Protein AF-T1CD91-F1 (afdb_monomer)

Radius of gyration: 20.45 Å; Cα contacts (8 Å, |Δi|>4): 329; chains: 1; bounding box: 48×28×68 Å

Solvent-accessible surface area (backbone atoms only — not comparable to full-atom values): 10509 Å² total; per-residue (Å²): 126,54,78,64,56,54,48,37,66,75,58,39,60,86,36,39,42,70,89,53,100,63,65,41,64,49,83,60,96,91,52,68,78,76,64,77,66,56,53,53,55,52,50,50,52,50,50,51,39,57,30,28,34,73,89,48,87,55,66,47,42,57,34,30,43,32,70,67,46,68,30,79,79,45,44,34,42,38,40,34,43,10,79,44,77,40,66,38,38,88,92,50,92,46,62,61,42,81,48,47,41,69,33,94,44,62,30,38,23,38,43,35,35,19,26,87,86,69,48,76,72,43,71,48,79,35,65,44,88,58,9,62,60,53,51,44,61,73,20,62,60,38,79,76,50,81,38,35,29,40,36,45,47,73,55,87,87,34,42,36,36,35,31,42,34,47,74,46,80,58,58,65,82,72,60,72,61,69,80,67,65,70,84,82,130

Mean predicted aligned error: 9.16 Å

Organism: NCBI:txid410659

Nearest PDB structures (foldseek):
  4y7l-assembly1_B  TM=7.956E-01  e=6.426E-10  Escherichia coli 2-156-04_S3_C3
  4y7o-assembly2_B  TM=8.100E-01  e=8.098E-10  Escherichia coli 1-176-05_S3_C1
  6ixh-assembly1_P  TM=7.984E-01  e=8.580E-10  Escherichia coli 55989
  4y7l-assembly1_A  TM=8.123E-01  e=1.529E-09  Escherichia coli 2-156-04_S3_C3
  4y7m-assembly2_D  TM=7.890E-01  e=2.164E-09  Escherichia coli 2-156-04_S3_C3

InterPro domains:
  IPR010623 Type VI secretion system IcmF, C-terminal [PF06744] (66-167)
  IPR053156 Type VI secretion system TssM-like [PTHR36153] (2-183)

Secondary structure (DSSP, 8-state):
--HHHHHIIIIITTTEE-SSSS-EE--STTPPP--HHHHHHHHHHHHHHHHH-SSSSS--EEEEEEEEEEPTT--EEEEEETTEEEEE-TTSS-SEEEEEES-SS-SEEEEEEE-TTS-EEEEEEEESTTHHHHHHHHTTPEESSSSEEEEEEEETTEEEEEEEEESSSS-SSSTTTGGG-----

Foldseek 3Di:
DDPLVVCCVPPVVVQWDPVDPQIDGDDDVPHDDDDPVVSVLNSLVVLVCVAFVVPHDGGKFKKKKADKDWFPFFQWKWKAAQNDIDIDGVVDPGGMDIDMPPDPRAFKIKIWTAGPVRHTLDMDIAGDRCRVLVQLVVQVWDDPDLFWIKGWDQSPNTIMIIIMGGPDSSHCSPVPSVVPNDDDD

Structure (mmCIF, N/CA/C/O backbone):
data_AF-T1CD91-F1
#
_entry.id   AF-T1CD91-F1
#
loop_
_atom_site.group_PDB
_atom_site.id
_atom_site.type_symbol
_atom_site.label_atom_id
_atom_site.label_alt_id
_atom_site.label_comp_id
_atom_site.label_asym_id
_atom_site.label_entity_id
_atom_site.label_seq_id
_atom_site.pdbx_PDB_ins_code
_atom_site.Cartn_x
_atom_site.Cartn_y
_atom_site.Cartn_z
_atom_site.occupancy
_atom_site.B_iso_or_equiv
_atom_site.auth_seq_id
_atom_site.auth_comp_id
_atom_site.auth_asym_id
_atom_site.auth_atom_id
_atom_site.pdbx_PDB_model_num
ATOM 1 N N . GLY A 1 1 ? -17.728 13.128 15.184 1.00 47.94 1 GLY A N 1
ATOM 2 C CA . GLY A 1 1 ? -18.108 12.043 16.110 1.00 47.94 1 GLY A CA 1
ATOM 3 C C . GLY A 1 1 ? -19.237 11.259 15.482 1.00 47.94 1 GLY A C 1
ATOM 4 O O . GLY A 1 1 ? -20.179 11.885 15.021 1.00 47.94 1 GLY A O 1
ATOM 5 N N . GLY A 1 2 ? -19.107 9.936 15.373 1.00 57.59 2 GLY A N 1
ATOM 6 C CA . GLY A 1 2 ? -20.140 9.061 14.800 1.00 57.59 2 GLY A CA 1
ATOM 7 C C . GLY A 1 2 ? -21.049 8.445 15.870 1.00 57.59 2 GLY A C 1
ATOM 8 O O . GLY A 1 2 ? -20.732 8.513 17.056 1.00 57.59 2 GLY A O 1
ATOM 9 N N . ARG A 1 3 ? -22.141 7.786 15.452 1.00 58.78 3 ARG A N 1
ATOM 10 C CA . ARG A 1 3 ? -23.111 7.087 16.333 1.00 58.78 3 ARG A CA 1
ATOM 11 C C . ARG A 1 3 ? -22.450 6.154 17.360 1.00 58.78 3 ARG A C 1
ATOM 13 O O . ARG A 1 3 ? -22.920 6.060 18.488 1.00 58.78 3 ARG A O 1
ATOM 20 N N . PHE A 1 4 ? -21.339 5.518 16.984 1.00 57.69 4 PHE A N 1
ATOM 21 C CA . PHE A 1 4 ? -20.533 4.676 17.870 1.00 57.69 4 PHE A CA 1
ATOM 22 C C . PHE A 1 4 ? -19.851 5.462 19.000 1.00 57.69 4 PHE A C 1
ATOM 24 O O . PHE A 1 4 ? -19.891 5.038 20.148 1.00 57.69 4 PHE A O 1
ATOM 31 N N . ASP A 1 5 ? -19.255 6.620 18.698 1.00 54.78 5 ASP A N 1
ATOM 32 C CA . ASP A 1 5 ? -18.532 7.433 19.687 1.00 54.78 5 ASP A CA 1
ATOM 33 C C . ASP A 1 5 ? -19.493 7.986 20.750 1.00 54.78 5 ASP A C 1
ATOM 35 O O . ASP A 1 5 ? -19.189 7.965 21.942 1.00 54.78 5 ASP A O 1
ATOM 39 N N . SER A 1 6 ? -20.691 8.401 20.326 1.00 61.28 6 SER A N 1
ATOM 40 C CA . SER A 1 6 ? -21.756 8.840 21.230 1.00 61.28 6 SER A CA 1
ATOM 41 C C . SER A 1 6 ? -22.247 7.703 22.128 1.00 61.28 6 SER A C 1
ATOM 43 O O . SER A 1 6 ? -22.297 7.879 23.343 1.00 61.28 6 SER A O 1
ATOM 45 N N . PHE A 1 7 ? -22.539 6.525 21.566 1.00 60.25 7 PHE A N 1
ATOM 46 C CA . PHE A 1 7 ? -22.987 5.363 22.343 1.00 60.25 7 PHE A CA 1
ATOM 47 C C . PHE A 1 7 ? -21.909 4.856 23.313 1.00 60.25 7 PHE A C 1
ATOM 49 O O . PHE A 1 7 ? -22.189 4.578 24.480 1.00 60.25 7 PHE A O 1
ATOM 56 N N . TYR A 1 8 ? -20.649 4.800 22.870 1.00 60.41 8 TYR A N 1
ATOM 57 C CA . TYR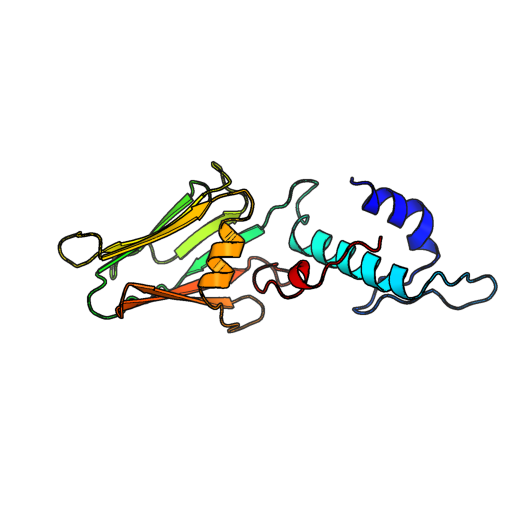 A 1 8 ? -19.542 4.383 23.722 1.00 60.41 8 TYR A CA 1
ATOM 58 C C . TYR A 1 8 ? -19.365 5.328 24.915 1.00 60.41 8 TYR A C 1
ATOM 60 O O . TYR A 1 8 ? -19.317 4.874 26.059 1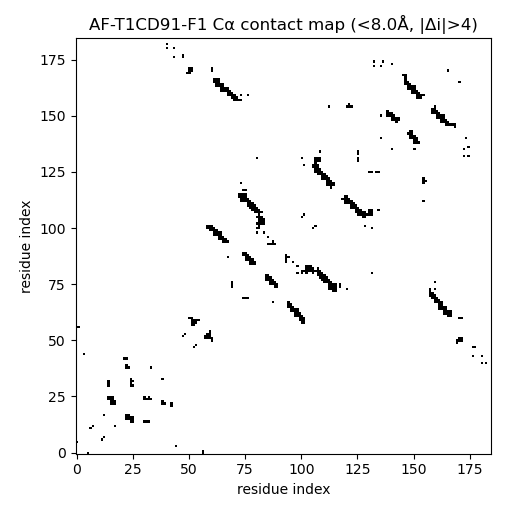.00 60.41 8 TYR A O 1
ATOM 68 N N . LYS A 1 9 ? -19.323 6.645 24.667 1.00 61.56 9 LYS A N 1
ATOM 69 C CA . LYS A 1 9 ? -19.155 7.654 25.724 1.00 61.56 9 LYS A CA 1
ATOM 70 C C . LYS A 1 9 ? -20.333 7.697 26.694 1.00 61.56 9 LYS A C 1
ATOM 72 O O . LYS A 1 9 ? -20.111 7.872 27.886 1.00 61.56 9 LYS A O 1
ATOM 77 N N . GLN A 1 10 ? -21.561 7.550 26.199 1.00 60.34 10 GLN A N 1
ATOM 78 C CA . GLN A 1 10 ? -22.768 7.695 27.018 1.00 60.34 10 GLN A CA 1
ATOM 79 C C . GLN A 1 10 ? -23.129 6.425 27.795 1.00 60.34 10 GLN A C 1
ATOM 81 O O . GLN A 1 10 ? -23.679 6.525 28.888 1.00 60.34 10 GLN A O 1
ATOM 86 N N . THR A 1 11 ? -22.823 5.238 27.264 1.00 60.59 11 THR A N 1
ATOM 87 C CA . THR A 1 11 ? -23.336 3.975 27.819 1.00 60.59 11 THR A CA 1
ATOM 88 C C . THR A 1 11 ? -22.222 3.021 28.238 1.00 60.59 11 THR A C 1
ATOM 90 O O . THR A 1 11 ? -22.262 2.469 29.335 1.00 60.59 11 THR A O 1
ATOM 93 N N . LEU A 1 12 ? -21.196 2.827 27.404 1.00 57.97 12 LEU A N 1
ATOM 94 C CA . LEU A 1 12 ? -20.219 1.751 27.616 1.00 57.97 12 LEU A CA 1
ATOM 95 C C . LEU A 1 12 ? -18.990 2.161 28.433 1.00 57.97 12 LEU A C 1
ATOM 97 O O . LEU A 1 12 ? -18.436 1.314 29.128 1.00 57.97 12 LEU A O 1
ATOM 101 N N . ALA A 1 13 ? -18.582 3.432 28.426 1.00 60.56 13 ALA A N 1
ATOM 102 C CA . ALA A 1 13 ? -17.393 3.903 29.150 1.00 60.56 13 ALA A CA 1
ATOM 103 C C . ALA A 1 13 ? -17.454 3.621 30.670 1.00 60.56 13 ALA A C 1
ATOM 105 O O . ALA A 1 13 ? -16.440 3.343 31.324 1.00 60.56 13 ALA A O 1
ATOM 106 N N . ASN A 1 14 ? -18.663 3.628 31.237 1.00 62.59 14 ASN A N 1
ATOM 107 C CA . ASN A 1 14 ? -18.885 3.329 32.649 1.00 62.59 14 ASN A CA 1
ATOM 108 C C . ASN A 1 14 ? -18.971 1.826 32.939 1.00 62.59 14 ASN A C 1
ATOM 110 O O . ASN A 1 14 ? -18.618 1.425 34.045 1.00 62.59 14 ASN A O 1
ATOM 114 N N . LEU A 1 15 ? -19.336 1.003 31.953 1.00 54.47 15 LEU A N 1
ATOM 115 C CA . LEU A 1 15 ? -19.625 -0.427 32.114 1.00 54.47 15 LEU A CA 1
ATOM 116 C C . LEU A 1 15 ? -18.486 -1.346 31.649 1.00 54.47 15 LEU A C 1
ATOM 118 O O . LEU A 1 15 ? -18.384 -2.484 32.103 1.00 54.47 15 LEU A O 1
ATOM 122 N N . VAL A 1 16 ? -17.607 -0.863 30.770 1.00 62.22 16 VAL A N 1
ATOM 123 C CA . VAL A 1 16 ? -16.561 -1.661 30.119 1.00 62.22 16 VAL A CA 1
ATOM 124 C C . VAL A 1 16 ? -15.179 -1.166 30.527 1.00 62.22 16 VAL A C 1
ATOM 126 O O . VAL A 1 16 ? -14.904 0.032 30.561 1.00 62.22 16 VAL A O 1
ATOM 129 N N . ASN A 1 17 ? -14.282 -2.098 30.835 1.00 63.16 17 ASN A N 1
ATOM 130 C CA . ASN A 1 17 ? -12.856 -1.834 30.881 1.00 63.16 17 ASN A CA 1
ATOM 131 C C . ASN A 1 17 ? -12.264 -2.047 29.479 1.00 63.16 17 ASN A C 1
ATOM 133 O O . ASN A 1 17 ? -12.055 -3.179 29.039 1.00 63.16 17 ASN A O 1
ATOM 137 N N . ALA A 1 18 ? -12.000 -0.934 28.797 1.00 59.81 18 ALA A N 1
ATOM 138 C CA . ALA A 1 18 ? -11.457 -0.879 27.441 1.00 59.81 18 ALA A CA 1
ATOM 139 C C . ALA A 1 18 ? -9.934 -0.635 27.389 1.00 59.81 18 ALA A C 1
ATOM 141 O O . ALA A 1 18 ? -9.390 -0.327 26.329 1.00 59.81 18 ALA A O 1
ATOM 142 N N . SER A 1 19 ? -9.238 -0.731 28.529 1.00 57.91 19 SER A N 1
ATOM 143 C CA . SER A 1 19 ? -7.800 -0.420 28.620 1.00 57.91 19 SER A CA 1
ATOM 144 C C . SER A 1 19 ? -6.886 -1.518 28.052 1.00 57.91 19 SER A C 1
ATOM 146 O O . SER A 1 19 ? -5.729 -1.249 27.743 1.00 57.91 19 SER A O 1
ATOM 148 N N . GLY A 1 20 ? -7.396 -2.745 27.883 1.00 58.50 20 GLY A N 1
ATOM 149 C CA . GLY A 1 20 ? -6.638 -3.905 27.404 1.00 58.50 20 GLY A CA 1
ATOM 150 C C . GLY A 1 20 ? -6.958 -4.338 25.968 1.00 58.50 20 GLY A C 1
ATOM 151 O O . GLY A 1 20 ? -7.922 -3.895 25.348 1.00 58.50 20 GLY A O 1
ATOM 152 N N . ARG A 1 21 ? -6.163 -5.289 25.454 1.00 55.31 21 ARG A N 1
ATOM 153 C CA . ARG A 1 21 ? -6.341 -5.931 24.132 1.00 55.31 21 ARG A CA 1
ATOM 154 C C . ARG A 1 21 ? -7.605 -6.798 24.030 1.00 55.31 21 ARG A C 1
ATOM 156 O O . ARG A 1 21 ? -8.003 -7.160 22.930 1.00 55.31 21 ARG A O 1
ATOM 163 N N . THR A 1 22 ? -8.227 -7.132 25.157 1.00 63.28 22 THR A N 1
ATOM 164 C CA . THR A 1 22 ? -9.571 -7.716 25.234 1.00 63.28 22 THR A CA 1
ATOM 165 C C . THR A 1 22 ? -10.408 -6.844 26.152 1.00 63.28 22 THR A C 1
ATOM 167 O O . THR A 1 22 ? -9.997 -6.558 27.279 1.00 63.28 22 THR A O 1
ATOM 170 N N . TRP A 1 23 ? -11.550 -6.379 25.655 1.00 71.44 23 TRP A N 1
ATOM 171 C CA . TRP A 1 23 ? -12.475 -5.602 26.466 1.00 71.44 23 TRP A CA 1
ATOM 172 C C . TRP A 1 23 ? -13.240 -6.538 27.390 1.00 71.44 23 TRP A C 1
ATOM 174 O O . TRP A 1 23 ? -13.642 -7.634 26.999 1.00 71.44 23 TRP A O 1
ATOM 184 N N . ARG A 1 24 ? -13.416 -6.118 28.640 1.00 72.44 24 ARG A N 1
ATOM 185 C CA . ARG A 1 24 ? -14.158 -6.883 29.645 1.00 72.44 24 ARG A CA 1
ATOM 186 C C . ARG A 1 24 ? -15.171 -5.980 30.316 1.00 72.44 24 ARG A C 1
ATOM 188 O O . ARG A 1 24 ? -14.890 -4.804 30.544 1.00 72.44 24 ARG A O 1
ATOM 195 N N . TRP A 1 25 ? -16.324 -6.532 30.670 1.00 73.88 25 TRP A N 1
ATOM 196 C CA . TRP A 1 25 ? -17.237 -5.855 31.583 1.00 73.88 25 TRP A CA 1
ATOM 197 C C . TRP A 1 25 ? -16.505 -5.561 32.893 1.00 73.88 25 TRP A C 1
ATOM 199 O O . TRP A 1 25 ? -15.708 -6.377 33.367 1.00 73.88 25 TRP A O 1
ATOM 209 N N . LYS A 1 26 ? -16.736 -4.380 33.465 1.00 71.75 26 LYS A N 1
ATOM 210 C CA . LYS A 1 26 ? -16.262 -4.093 34.818 1.00 71.75 26 LYS A CA 1
ATOM 211 C C . LYS A 1 26 ? -16.976 -5.038 35.783 1.00 71.75 26 LYS A C 1
ATOM 213 O O . LYS A 1 26 ? -18.158 -5.318 35.624 1.00 71.75 26 LYS A O 1
ATOM 218 N N . SER A 1 27 ? -16.251 -5.523 36.779 1.00 64.50 27 SER A N 1
ATOM 219 C CA . SER A 1 27 ? -16.768 -6.401 37.828 1.00 64.50 27 SER A CA 1
ATOM 220 C C . SER A 1 27 ? -16.791 -5.652 39.160 1.00 64.50 27 SER A C 1
ATOM 222 O O . SER A 1 27 ? -15.809 -4.996 39.503 1.00 64.50 27 SER A O 1
ATOM 224 N N . GLY A 1 28 ? -17.894 -5.745 39.905 1.00 65.31 28 GLY A N 1
ATOM 225 C CA . GLY A 1 28 ? -18.072 -5.093 41.207 1.00 65.31 28 GLY A CA 1
ATOM 226 C C . GLY A 1 28 ? -19.550 -4.986 41.613 1.00 65.31 28 GLY A C 1
ATOM 227 O O . GLY A 1 28 ? -20.424 -5.326 40.812 1.00 65.31 28 GLY A O 1
ATOM 228 N N . PRO A 1 29 ? -19.856 -4.525 42.839 1.00 48.88 29 PRO A N 1
ATOM 229 C CA . PRO A 1 29 ? -21.235 -4.330 43.290 1.00 48.88 29 PRO A CA 1
ATOM 230 C C . PRO A 1 29 ? -21.971 -3.336 42.377 1.00 48.88 29 PRO A C 1
ATOM 232 O O . PRO A 1 29 ? -21.496 -2.223 42.170 1.00 48.88 29 PRO A O 1
ATOM 235 N N . GLY A 1 30 ? -23.113 -3.744 41.811 1.00 58.72 30 GLY A N 1
ATOM 236 C CA . GLY A 1 30 ? -23.895 -2.923 40.873 1.00 58.72 30 GLY A CA 1
ATOM 237 C C . GLY A 1 30 ? -23.423 -2.961 39.412 1.00 58.72 30 GLY A C 1
ATOM 238 O O . GLY A 1 30 ? -23.953 -2.223 38.584 1.00 58.72 30 GLY A O 1
ATOM 239 N N . ALA A 1 31 ? -22.449 -3.811 39.069 1.00 60.47 31 ALA A N 1
ATOM 240 C CA . ALA A 1 31 ? -22.011 -3.976 37.688 1.00 60.47 31 ALA A CA 1
ATOM 241 C C . ALA A 1 31 ? -23.041 -4.756 36.853 1.00 60.47 31 ALA A C 1
ATOM 243 O O . ALA A 1 31 ? -23.405 -5.884 37.184 1.00 60.47 31 ALA A O 1
ATOM 244 N N . VAL A 1 32 ? -23.468 -4.169 35.735 1.00 61.34 32 VAL A N 1
ATOM 245 C CA . VAL A 1 32 ? -24.345 -4.815 34.752 1.00 61.34 32 VAL A CA 1
ATOM 246 C C . VAL A 1 32 ? -23.491 -5.321 33.593 1.00 61.34 32 VAL A C 1
ATOM 248 O O . VAL A 1 32 ? -22.784 -4.544 32.952 1.00 61.34 32 VAL A O 1
ATOM 251 N N . SER A 1 33 ? -23.554 -6.626 33.325 1.00 64.50 33 SER A N 1
ATOM 252 C CA . SER A 1 33 ? -22.931 -7.227 32.141 1.00 64.50 33 SER A CA 1
ATOM 253 C C . SER A 1 33 ? -23.936 -7.251 30.992 1.00 64.50 33 SER A C 1
ATOM 255 O O . SER A 1 33 ? -25.062 -7.709 31.166 1.00 64.50 33 SER A O 1
ATOM 257 N N . GLY A 1 34 ? -23.540 -6.755 29.821 1.00 64.69 34 GLY A N 1
ATOM 258 C CA . GLY A 1 34 ? -24.321 -6.885 28.590 1.00 64.69 34 GLY A CA 1
ATOM 259 C C . GLY A 1 34 ? -24.076 -8.216 27.860 1.00 64.69 34 GLY A C 1
ATOM 260 O O . GLY A 1 34 ? -23.264 -9.034 28.305 1.00 64.69 34 GLY A O 1
ATOM 261 N N . PRO A 1 35 ? -24.744 -8.434 26.712 1.00 68.12 35 PRO A N 1
ATOM 262 C CA . PRO A 1 35 ? -24.598 -9.649 25.913 1.00 68.12 35 PRO A CA 1
ATOM 263 C C . PRO A 1 35 ? -23.131 -9.908 25.516 1.00 68.12 35 PRO A C 1
ATOM 265 O O . PRO A 1 35 ? -22.427 -8.955 25.169 1.00 68.12 35 PRO A O 1
ATOM 268 N N . PRO A 1 36 ? -22.660 -11.171 25.488 1.00 62.41 36 PRO A N 1
ATOM 269 C CA . PRO A 1 36 ? -21.270 -11.497 25.145 1.00 62.41 36 PRO A CA 1
ATOM 270 C C . PRO A 1 36 ? -20.832 -10.981 23.764 1.00 62.41 36 PRO A C 1
ATOM 272 O O . PRO A 1 36 ? -19.696 -10.538 23.607 1.00 62.41 36 PRO A O 1
ATOM 275 N N . GLY A 1 37 ? -21.738 -10.990 22.777 1.00 65.31 37 GLY A N 1
ATOM 276 C CA . GLY A 1 37 ? -21.463 -10.522 21.411 1.00 65.31 37 GLY A CA 1
ATOM 277 C C . GLY A 1 37 ? -21.245 -9.010 21.299 1.00 65.31 37 GLY A C 1
ATOM 278 O O . GLY A 1 37 ? -20.436 -8.567 20.487 1.00 65.31 37 GLY A O 1
ATOM 279 N N . LEU A 1 38 ? -21.873 -8.220 22.179 1.00 71.44 38 LEU A N 1
ATOM 280 C CA . LEU A 1 38 ? -21.791 -6.758 22.144 1.00 71.44 38 LEU A CA 1
ATOM 281 C C . LEU A 1 38 ? -20.363 -6.266 22.413 1.00 71.44 38 LEU A C 1
ATOM 283 O O . LEU A 1 38 ? -19.886 -5.365 21.732 1.00 71.44 38 LEU A O 1
ATOM 287 N N . LEU A 1 39 ? -19.646 -6.865 23.372 1.00 71.38 39 LEU A N 1
ATOM 288 C CA . LEU A 1 39 ? -18.252 -6.483 23.636 1.00 71.38 39 LEU A CA 1
ATOM 289 C C . LEU A 1 39 ? -17.344 -6.759 22.440 1.00 71.38 39 LEU A C 1
ATOM 291 O O . LEU A 1 39 ? -16.471 -5.947 22.146 1.00 71.38 39 LEU A O 1
ATOM 295 N N . HIS A 1 40 ? -17.554 -7.885 21.759 1.00 70.94 40 HIS A N 1
ATOM 296 C CA . HIS A 1 40 ? -16.760 -8.264 20.599 1.00 70.94 40 HIS A CA 1
ATOM 297 C C . HIS A 1 40 ? -16.973 -7.283 19.436 1.00 70.94 40 HIS A C 1
ATOM 299 O O . HIS A 1 40 ? -16.006 -6.765 18.881 1.00 70.94 40 HIS A O 1
ATOM 305 N N . GLU A 1 41 ? -18.226 -6.966 19.102 1.00 69.81 41 GLU A N 1
ATOM 306 C CA . GLU A 1 41 ? -18.559 -5.986 18.059 1.00 69.81 41 GLU A CA 1
ATOM 307 C C . GLU A 1 41 ? -18.024 -4.586 18.385 1.00 69.81 41 GLU A C 1
ATOM 309 O O . GLU A 1 41 ? -17.439 -3.925 17.525 1.00 69.81 41 GLU A O 1
ATOM 314 N N . MET A 1 42 ? -18.155 -4.149 19.641 1.00 71.38 42 MET A N 1
ATOM 315 C CA . MET A 1 42 ? -17.659 -2.842 20.083 1.00 71.38 42 MET A CA 1
ATOM 316 C C . MET A 1 42 ? -16.131 -2.774 20.052 1.00 71.38 42 MET A C 1
ATOM 318 O O . MET A 1 42 ? -15.561 -1.763 19.637 1.00 71.38 42 MET A O 1
ATOM 322 N N . GLN A 1 43 ? -15.461 -3.862 20.434 1.00 74.12 43 GLN A N 1
ATOM 323 C CA . GLN A 1 43 ? -14.014 -3.972 20.333 1.00 74.12 43 GLN A CA 1
ATOM 324 C C . GLN A 1 43 ? -13.552 -3.922 18.868 1.00 74.12 43 GLN A C 1
ATOM 326 O O . GLN A 1 43 ? -12.581 -3.225 18.568 1.00 74.12 43 GLN A O 1
ATOM 331 N N . MET A 1 44 ? -14.241 -4.606 17.948 1.00 71.50 44 MET A N 1
ATOM 332 C CA . MET A 1 44 ? -13.932 -4.521 16.515 1.00 71.50 44 MET A CA 1
ATOM 333 C C . MET A 1 44 ? -14.126 -3.101 15.974 1.00 71.50 44 MET A C 1
ATOM 335 O O . MET A 1 44 ? -13.266 -2.592 15.258 1.00 71.50 44 MET A O 1
ATOM 339 N N . ALA A 1 45 ? -15.212 -2.426 16.352 1.00 72.88 45 ALA A N 1
ATOM 340 C CA . ALA A 1 45 ? -15.468 -1.051 15.936 1.00 72.88 45 ALA A CA 1
ATOM 341 C C . ALA A 1 45 ? -14.404 -0.067 16.463 1.00 72.88 45 ALA A C 1
ATOM 343 O O . ALA A 1 45 ? -13.961 0.804 15.713 1.00 72.88 45 ALA A O 1
ATOM 344 N N . ASP A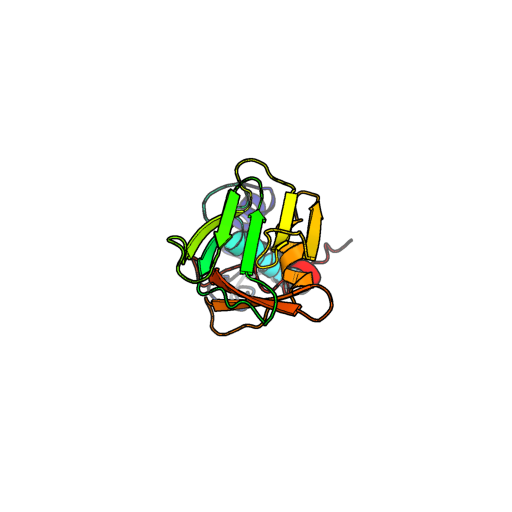 1 46 ? -13.923 -0.220 17.704 1.00 75.50 46 ASP A N 1
ATOM 345 C CA . ASP A 1 46 ? -12.801 0.589 18.207 1.00 75.50 46 ASP A CA 1
ATOM 346 C C . ASP A 1 46 ? -11.478 0.262 17.497 1.00 75.50 46 ASP A C 1
ATOM 348 O O . ASP A 1 46 ? -10.697 1.175 17.227 1.00 75.50 46 ASP A O 1
ATOM 352 N N . GLN A 1 47 ? -11.230 -1.000 17.130 1.00 76.69 47 GLN A N 1
ATOM 353 C CA . GLN A 1 47 ? -10.062 -1.370 16.321 1.00 76.69 47 GLN A CA 1
ATOM 354 C C . GLN A 1 47 ? -10.098 -0.708 14.939 1.00 76.69 47 GLN A C 1
ATOM 356 O O . GLN A 1 47 ? -9.120 -0.069 14.555 1.00 76.69 47 GLN A O 1
ATOM 361 N N . ILE A 1 48 ? -11.232 -0.775 14.233 1.00 76.12 48 ILE A N 1
ATOM 362 C CA . ILE A 1 48 ? -11.433 -0.084 12.949 1.00 76.12 48 ILE A CA 1
ATOM 363 C C . ILE A 1 48 ? -11.237 1.425 13.136 1.00 76.12 48 ILE A C 1
ATOM 365 O O . ILE A 1 48 ? -10.482 2.055 12.396 1.00 76.12 48 ILE A O 1
ATOM 369 N N . ARG A 1 49 ? -11.839 2.015 14.175 1.00 80.88 49 ARG A N 1
ATOM 370 C CA . ARG A 1 49 ? -11.672 3.439 14.487 1.00 80.88 49 ARG A CA 1
ATOM 371 C C . ARG A 1 49 ? -10.199 3.811 14.670 1.00 80.88 49 ARG A C 1
ATOM 373 O O . ARG A 1 49 ? -9.753 4.808 14.117 1.00 80.88 49 ARG A O 1
ATOM 380 N N . LYS A 1 50 ? -9.436 3.016 15.420 1.00 80.50 50 LYS A N 1
ATOM 381 C CA . LYS A 1 50 ? -8.005 3.258 15.656 1.00 80.50 50 LYS A CA 1
ATOM 382 C C . LYS A 1 50 ? -7.147 3.071 14.406 1.00 80.50 50 LYS A C 1
ATOM 384 O O . LYS A 1 50 ? -6.118 3.725 14.307 1.00 80.50 50 LYS A O 1
ATOM 389 N N . MET A 1 51 ? -7.539 2.204 13.474 1.00 83.50 51 MET A N 1
ATOM 390 C CA . MET A 1 51 ? -6.790 1.982 12.232 1.00 83.50 51 MET A CA 1
ATOM 391 C C . MET A 1 51 ? -7.032 3.077 11.193 1.00 83.50 51 MET A C 1
ATOM 393 O O . MET A 1 51 ? -6.086 3.506 10.543 1.00 83.50 51 MET A O 1
ATOM 397 N N . TYR A 1 52 ? -8.278 3.531 11.050 1.00 82.12 52 TYR A N 1
ATOM 398 C CA . TYR A 1 52 ? -8.676 4.420 9.957 1.00 82.12 52 TYR A CA 1
ATOM 399 C C . TYR A 1 52 ? -8.930 5.864 10.398 1.00 82.12 52 TYR A C 1
ATOM 401 O O . TYR A 1 52 ? -8.724 6.780 9.623 1.00 82.12 52 TYR A O 1
ATOM 409 N N . PHE A 1 53 ? -9.367 6.117 11.630 1.00 82.56 53 PHE A N 1
ATOM 410 C CA . PHE A 1 53 ? -9.870 7.432 12.056 1.00 82.56 53 PHE A CA 1
ATOM 411 C C . PHE A 1 53 ? -8.933 8.100 13.069 1.00 82.56 53 PHE A C 1
ATOM 413 O O . PHE A 1 53 ? -9.367 8.631 14.094 1.00 82.56 53 PHE A O 1
ATOM 420 N N . GLN A 1 54 ? -7.623 8.052 12.809 1.00 74.88 54 GLN A N 1
ATOM 421 C CA . GLN A 1 54 ? -6.614 8.601 13.724 1.00 74.88 54 GLN A CA 1
ATOM 422 C C . GLN A 1 54 ? -6.586 10.133 13.734 1.00 74.88 54 GLN A C 1
ATOM 424 O O . GLN A 1 54 ? -6.315 10.728 14.775 1.00 74.88 54 GLN A O 1
ATOM 429 N N . ARG A 1 55 ? -6.881 10.774 12.595 1.00 76.38 55 ARG A N 1
ATOM 430 C CA . ARG A 1 55 ? -6.780 12.234 12.421 1.00 76.38 55 ARG A CA 1
ATOM 431 C C . ARG A 1 55 ? -8.114 12.977 12.404 1.00 76.38 55 ARG A C 1
ATOM 433 O O . ARG A 1 55 ? -8.130 14.198 12.289 1.00 76.38 55 ARG A O 1
ATOM 440 N N . GLY A 1 56 ? -9.237 12.277 12.548 1.00 77.06 56 GLY A N 1
ATOM 441 C CA . GLY A 1 56 ? -10.542 12.926 12.570 1.00 77.06 56 GLY A CA 1
ATOM 442 C C . GLY A 1 56 ? -11.698 11.992 12.250 1.00 77.06 56 GLY A C 1
ATOM 443 O O . GLY A 1 56 ? -11.668 10.800 12.534 1.00 77.06 56 GLY A O 1
ATOM 444 N N . SER A 1 57 ? -12.759 12.568 11.687 1.00 76.19 57 SER A N 1
ATOM 445 C CA . SER A 1 57 ? -13.978 11.848 11.311 1.00 76.19 57 SER A CA 1
ATOM 446 C C . SER A 1 57 ? -13.930 11.207 9.928 1.00 76.19 57 SER A C 1
ATOM 448 O O . SER A 1 57 ? -14.840 10.450 9.607 1.00 76.19 57 SER A O 1
ATOM 450 N N . MET A 1 58 ? -12.920 11.520 9.118 1.00 78.38 58 MET A N 1
ATOM 451 C CA . MET A 1 58 ? -12.686 10.885 7.822 1.00 78.38 58 MET A CA 1
ATOM 452 C C . MET A 1 58 ? -11.622 9.796 7.975 1.00 78.38 58 MET A C 1
ATOM 454 O O . MET A 1 58 ? -10.692 9.986 8.766 1.00 78.38 58 MET A O 1
ATOM 458 N N . PRO A 1 59 ? -11.763 8.660 7.270 1.00 84.44 59 PRO A N 1
ATOM 459 C CA . PRO A 1 59 ? -10.729 7.643 7.264 1.00 84.44 59 PRO A CA 1
ATOM 460 C C . PRO A 1 59 ? -9.476 8.198 6.574 1.00 84.44 59 PRO A C 1
ATOM 462 O O . PRO A 1 59 ? -9.584 8.793 5.509 1.00 84.44 59 PRO A O 1
ATOM 465 N N . GLU A 1 60 ? -8.308 8.017 7.180 1.00 88.19 60 GLU A N 1
ATOM 466 C CA . GLU A 1 60 ? -7.010 8.403 6.632 1.00 88.19 60 GLU A CA 1
ATOM 467 C C . GLU A 1 60 ? -5.937 7.406 7.086 1.00 88.19 60 GLU A C 1
ATOM 469 O O . GLU A 1 60 ? -5.864 7.024 8.258 1.00 88.19 60 GLU A O 1
ATOM 474 N N . VAL A 1 61 ? -5.097 6.988 6.143 1.00 91.00 61 VAL A N 1
ATOM 475 C CA . VAL A 1 61 ? -4.007 6.036 6.339 1.00 91.00 61 VAL A CA 1
ATOM 476 C C . VAL A 1 61 ? -2.778 6.543 5.596 1.00 91.00 61 VAL A C 1
ATOM 478 O O . VAL A 1 61 ? -2.752 6.553 4.368 1.00 91.00 61 VAL A O 1
ATOM 481 N N . ASP A 1 62 ? -1.744 6.928 6.340 1.00 93.94 62 ASP A N 1
ATOM 482 C CA . ASP A 1 62 ? -0.448 7.312 5.779 1.00 93.94 62 ASP A CA 1
ATOM 483 C C . ASP A 1 62 ? 0.479 6.094 5.645 1.00 93.94 62 ASP A C 1
ATOM 485 O O . ASP A 1 62 ? 0.555 5.244 6.544 1.00 93.94 62 ASP A O 1
ATOM 489 N N . PHE A 1 63 ? 1.240 6.044 4.555 1.00 95.88 63 PHE A N 1
ATOM 490 C CA . PHE A 1 63 ? 2.257 5.021 4.321 1.00 95.88 63 PHE A CA 1
ATOM 491 C C . PHE A 1 63 ? 3.344 5.514 3.368 1.00 95.88 63 PHE A C 1
ATOM 493 O O . PHE A 1 63 ? 3.174 6.498 2.654 1.00 95.88 63 PHE A O 1
ATOM 500 N N . THR A 1 64 ? 4.456 4.793 3.318 1.00 97.75 64 THR A N 1
ATOM 501 C CA . THR A 1 64 ? 5.554 5.073 2.391 1.00 97.75 64 THR A CA 1
ATOM 502 C C . THR A 1 64 ? 5.875 3.820 1.595 1.00 97.75 64 THR A C 1
ATOM 504 O O . THR A 1 64 ? 6.074 2.750 2.166 1.00 97.75 64 THR A O 1
ATOM 507 N N . LEU A 1 65 ? 5.947 3.944 0.274 1.00 97.38 65 LEU A N 1
ATOM 508 C CA . LEU A 1 65 ? 6.507 2.906 -0.586 1.00 97.38 65 LEU A CA 1
ATOM 509 C C . LEU A 1 65 ? 8.027 3.048 -0.589 1.00 97.38 65 LEU A C 1
ATOM 511 O O . LEU A 1 65 ? 8.529 4.146 -0.808 1.00 97.38 65 LEU A O 1
ATOM 515 N N . ILE A 1 66 ? 8.755 1.965 -0.328 1.00 96.94 66 ILE A N 1
ATOM 516 C CA . ILE A 1 66 ? 10.219 1.955 -0.242 1.00 96.94 66 ILE A CA 1
ATOM 517 C C . ILE A 1 66 ? 10.799 0.695 -0.884 1.00 96.94 66 ILE A C 1
ATOM 519 O O . ILE A 1 66 ? 10.116 -0.323 -1.028 1.00 96.94 66 ILE A O 1
ATOM 523 N N . ASN A 1 67 ? 12.090 0.757 -1.211 1.00 94.50 67 ASN A N 1
ATOM 524 C CA . ASN A 1 67 ? 12.909 -0.371 -1.669 1.00 94.50 67 ASN A CA 1
ATOM 525 C C . ASN A 1 67 ? 12.221 -1.268 -2.719 1.00 94.50 67 ASN A C 1
ATOM 527 O O . ASN A 1 67 ? 12.122 -2.484 -2.518 1.00 94.50 67 ASN A O 1
ATOM 531 N N . PRO A 1 68 ? 11.705 -0.700 -3.820 1.00 95.94 68 PRO A N 1
ATOM 532 C CA . PRO A 1 68 ? 11.230 -1.509 -4.929 1.00 95.94 68 PRO A CA 1
ATOM 533 C C . PRO A 1 68 ? 12.379 -2.334 -5.527 1.00 95.94 68 PRO A C 1
ATOM 535 O O . PRO A 1 68 ? 13.504 -1.864 -5.681 1.00 95.94 68 PRO A O 1
ATOM 538 N N . VAL A 1 69 ? 12.079 -3.585 -5.860 1.00 95.69 69 VAL A N 1
ATOM 539 C CA . VAL A 1 69 ? 12.983 -4.533 -6.512 1.00 95.69 69 VAL A CA 1
ATOM 540 C C . VAL A 1 69 ? 12.275 -5.048 -7.754 1.00 95.69 69 VAL A C 1
ATOM 542 O O . VAL A 1 69 ? 11.178 -5.605 -7.668 1.00 95.69 69 VAL A O 1
ATOM 545 N N . LEU A 1 70 ? 12.898 -4.843 -8.910 1.00 97.00 70 LEU A N 1
ATOM 546 C CA . LEU A 1 70 ? 12.355 -5.232 -10.206 1.00 97.00 70 LEU A CA 1
ATOM 547 C C . LEU A 1 70 ? 13.004 -6.535 -10.656 1.00 97.00 70 LEU A C 1
ATOM 549 O O . LEU A 1 70 ? 14.228 -6.665 -10.661 1.00 97.00 70 LEU A O 1
ATOM 553 N N . GLY A 1 71 ? 12.177 -7.511 -11.012 1.00 96.25 71 GLY A N 1
ATOM 554 C CA . GLY A 1 71 ? 12.640 -8.754 -11.603 1.00 96.25 71 GLY A CA 1
ATOM 555 C C . GLY A 1 71 ? 13.130 -8.563 -13.042 1.00 96.25 71 GLY A C 1
ATOM 556 O O . GLY A 1 71 ? 12.908 -7.515 -13.656 1.00 96.25 71 GLY A O 1
ATOM 557 N N . PRO A 1 72 ? 13.775 -9.594 -13.613 1.00 95.44 72 PRO A N 1
ATOM 558 C CA . PRO A 1 72 ? 14.284 -9.549 -14.977 1.00 95.44 72 PRO A CA 1
ATOM 559 C C . PRO A 1 72 ? 13.213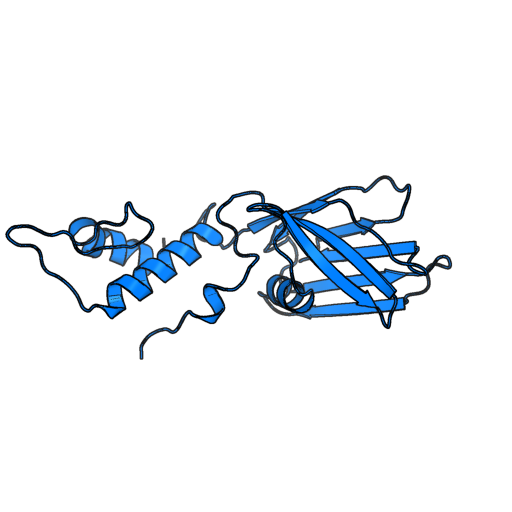 -9.126 -15.990 1.00 95.44 72 PRO A C 1
ATOM 561 O O . PRO A 1 72 ? 12.083 -9.617 -15.974 1.00 95.44 72 PRO A O 1
ATOM 564 N N . GLY A 1 73 ? 13.584 -8.218 -16.893 1.00 94.81 73 GLY A N 1
ATOM 565 C CA . GLY A 1 73 ? 12.698 -7.715 -17.942 1.00 94.81 73 GLY A CA 1
ATOM 566 C C . GLY A 1 73 ? 11.741 -6.601 -17.510 1.00 94.81 73 GLY A C 1
ATOM 567 O O . GLY A 1 73 ? 10.957 -6.165 -18.348 1.00 94.81 73 GLY A O 1
ATOM 568 N N . ILE A 1 74 ? 11.790 -6.135 -16.258 1.00 97.81 74 ILE A N 1
ATOM 569 C CA . ILE A 1 74 ? 11.112 -4.910 -15.814 1.00 97.81 74 ILE A CA 1
ATOM 570 C C . ILE A 1 74 ? 12.177 -3.829 -15.607 1.00 97.81 74 ILE A C 1
ATOM 572 O O . ILE A 1 74 ? 13.100 -4.010 -14.817 1.00 97.81 74 ILE A O 1
ATOM 576 N N . SER A 1 75 ? 12.054 -2.709 -16.314 1.00 97.06 75 SER A N 1
ATOM 577 C CA . SER A 1 75 ? 12.937 -1.542 -16.167 1.00 97.06 75 SER A CA 1
ATOM 578 C C . SER A 1 75 ? 12.322 -0.465 -15.276 1.00 97.06 75 SER A C 1
ATOM 580 O O . SER A 1 75 ? 13.045 0.326 -14.677 1.00 97.06 75 SER A O 1
ATOM 582 N N . LYS A 1 76 ? 10.988 -0.438 -15.199 1.00 97.25 76 LYS A N 1
ATOM 583 C CA . LYS A 1 76 ? 10.235 0.643 -14.580 1.00 97.25 76 LYS A CA 1
ATOM 584 C C . LYS A 1 76 ? 8.935 0.134 -13.972 1.00 97.25 76 LYS A C 1
ATOM 586 O O . LYS A 1 76 ? 8.223 -0.658 -14.593 1.00 97.25 76 LYS A O 1
ATOM 591 N N . LEU A 1 77 ? 8.620 0.608 -12.772 1.00 97.75 77 LEU A N 1
ATOM 592 C CA . LEU A 1 77 ? 7.389 0.319 -12.041 1.00 97.75 77 LEU A CA 1
ATOM 593 C C . LEU A 1 77 ? 6.697 1.632 -11.685 1.00 97.75 77 LEU A C 1
ATOM 595 O O . LEU A 1 77 ? 7.280 2.490 -11.030 1.00 97.75 77 LEU A O 1
ATOM 599 N N . VAL A 1 78 ? 5.437 1.763 -12.083 1.00 97.75 78 VAL A N 1
ATOM 600 C CA . VAL A 1 78 ? 4.605 2.929 -11.795 1.00 97.75 78 VAL A CA 1
ATOM 601 C C . VAL A 1 78 ? 3.437 2.493 -10.924 1.00 97.75 78 VAL A C 1
ATOM 603 O O . VAL A 1 78 ? 2.616 1.682 -11.345 1.00 97.75 78 VAL A O 1
ATOM 606 N N . ILE A 1 79 ? 3.361 3.046 -9.717 1.00 97.88 79 ILE A N 1
ATOM 607 C CA . ILE A 1 79 ? 2.257 2.847 -8.777 1.00 97.88 79 ILE A CA 1
ATOM 608 C C . ILE A 1 79 ? 1.518 4.172 -8.639 1.00 97.88 79 ILE A C 1
ATOM 610 O O . ILE A 1 79 ? 2.100 5.173 -8.235 1.00 97.88 79 ILE A O 1
ATOM 614 N N . GLU A 1 80 ? 0.236 4.178 -8.962 1.00 98.06 80 GLU A N 1
ATOM 615 C CA . GLU A 1 80 ? -0.655 5.313 -8.772 1.00 98.06 80 GLU A CA 1
ATOM 616 C C . GLU A 1 80 ? -1.747 4.926 -7.778 1.00 98.06 80 GLU A C 1
ATOM 618 O O . GLU A 1 80 ? -2.414 3.909 -7.961 1.00 98.06 80 GLU A O 1
ATOM 623 N N . ILE A 1 81 ? -1.906 5.707 -6.714 1.00 97.75 81 ILE A N 1
ATOM 624 C CA . ILE A 1 81 ? -2.911 5.486 -5.673 1.00 97.75 81 ILE A CA 1
ATOM 625 C C . ILE A 1 81 ? -3.645 6.797 -5.448 1.00 97.75 81 ILE A C 1
ATOM 627 O O . ILE A 1 81 ? -3.038 7.780 -5.028 1.00 97.75 81 ILE A O 1
ATOM 631 N N . ASP A 1 82 ? -4.939 6.815 -5.749 1.00 96.19 82 ASP A N 1
ATOM 632 C CA . ASP A 1 82 ? -5.830 7.955 -5.556 1.00 96.19 82 ASP A CA 1
ATOM 633 C C . ASP A 1 82 ? -5.267 9.288 -6.103 1.00 96.19 82 ASP A C 1
ATOM 635 O O . ASP A 1 82 ? -5.303 10.333 -5.446 1.00 96.19 82 ASP A O 1
ATOM 639 N N . GLY A 1 83 ? -4.671 9.248 -7.299 1.00 95.81 83 GLY A N 1
ATOM 640 C CA . GLY A 1 83 ? -4.036 10.401 -7.954 1.00 95.81 83 GLY A CA 1
ATOM 641 C C . GLY A 1 83 ? -2.607 10.720 -7.492 1.00 95.81 83 GLY A C 1
ATOM 642 O O . GLY A 1 83 ? -2.012 11.688 -7.965 1.00 95.81 83 GLY A O 1
ATOM 643 N N . GLN A 1 84 ? -2.023 9.929 -6.587 1.00 97.69 84 GLN A N 1
ATOM 644 C CA . GLN A 1 84 ? -0.623 10.041 -6.166 1.00 97.69 84 GLN A CA 1
ATOM 645 C C . GLN A 1 84 ? 0.237 9.032 -6.921 1.00 97.69 84 GLN A C 1
ATOM 647 O O . GLN A 1 84 ? 0.010 7.831 -6.816 1.00 97.69 84 GLN A O 1
ATOM 652 N N . LYS A 1 85 ? 1.252 9.505 -7.648 1.00 96.25 85 LYS A N 1
ATOM 653 C CA . LYS A 1 85 ? 2.110 8.662 -8.488 1.00 96.25 85 LYS A CA 1
ATOM 654 C C . LYS A 1 85 ? 3.489 8.451 -7.860 1.00 96.25 85 LYS A C 1
ATOM 656 O O . LYS A 1 85 ? 4.172 9.411 -7.517 1.00 96.25 85 LYS A O 1
ATOM 661 N N . PHE A 1 86 ? 3.914 7.195 -7.779 1.00 97.31 86 PHE A N 1
ATOM 662 C CA . PHE A 1 86 ? 5.277 6.764 -7.490 1.00 97.31 86 PHE A CA 1
ATOM 663 C C . PHE A 1 86 ? 5.839 6.051 -8.709 1.00 97.31 86 PHE A C 1
ATOM 665 O O . PHE A 1 86 ? 5.323 5.024 -9.146 1.00 97.31 86 PHE A O 1
ATOM 672 N N . ASP A 1 87 ? 6.878 6.649 -9.271 1.00 96.19 87 ASP A N 1
ATOM 673 C CA . ASP A 1 87 ? 7.555 6.174 -10.463 1.00 96.19 87 ASP A CA 1
ATOM 674 C C . ASP A 1 87 ? 8.959 5.710 -10.068 1.00 96.19 87 ASP A C 1
ATOM 676 O O . ASP A 1 87 ? 9.742 6.507 -9.551 1.00 96.19 87 ASP A O 1
ATOM 680 N N . TYR A 1 88 ? 9.246 4.422 -10.248 1.00 97.62 88 TYR A N 1
ATOM 681 C CA . TYR A 1 88 ? 10.522 3.818 -9.896 1.00 97.62 88 TYR A CA 1
ATOM 682 C C . TYR A 1 88 ? 11.223 3.218 -11.109 1.00 97.62 88 TYR A C 1
ATOM 684 O O . TYR A 1 88 ? 10.666 2.375 -11.813 1.00 97.62 88 TYR A O 1
ATOM 692 N N . GLU A 1 89 ? 12.499 3.558 -11.246 1.00 95.88 89 GLU A N 1
ATOM 693 C CA . GLU A 1 89 ? 13.453 2.936 -12.157 1.00 95.88 89 GLU A CA 1
ATOM 694 C C . GLU A 1 89 ? 14.804 2.749 -11.432 1.00 95.88 89 GLU A C 1
ATOM 696 O O . GLU A 1 89 ? 15.194 3.605 -10.626 1.00 95.88 89 GLU A O 1
ATOM 701 N N . PRO A 1 90 ? 15.538 1.643 -11.657 1.00 93.25 90 PRO A N 1
ATOM 702 C CA . PRO A 1 90 ? 16.835 1.422 -11.027 1.00 93.25 90 PRO A CA 1
ATOM 703 C C . PRO A 1 90 ? 17.834 2.533 -11.375 1.00 93.25 90 PRO A C 1
ATOM 705 O O . PRO A 1 90 ? 18.058 2.833 -12.543 1.00 93.25 90 PRO A O 1
ATOM 708 N N . GLY A 1 91 ? 18.454 3.134 -10.356 1.00 89.00 91 GLY A N 1
ATOM 709 C CA . GLY A 1 91 ? 19.373 4.270 -10.527 1.00 89.00 91 GLY A CA 1
ATOM 710 C C . GLY A 1 91 ? 18.684 5.631 -10.694 1.00 89.00 91 GLY A C 1
ATOM 711 O O . GLY A 1 91 ? 19.374 6.647 -10.754 1.00 89.00 91 GLY A O 1
ATOM 712 N N . GLY A 1 92 ? 17.349 5.664 -10.725 1.00 88.38 92 GLY A N 1
ATOM 713 C CA . GLY A 1 92 ? 16.567 6.895 -10.707 1.00 88.38 92 GLY A CA 1
ATOM 714 C C . GLY A 1 92 ? 16.587 7.600 -9.346 1.00 88.38 92 GLY A C 1
ATOM 715 O O . GLY A 1 92 ? 17.042 7.066 -8.333 1.00 88.38 92 GLY A O 1
ATOM 716 N N . ALA A 1 93 ? 16.058 8.825 -9.316 1.00 83.25 93 ALA A N 1
ATOM 717 C CA . ALA A 1 93 ? 16.042 9.659 -8.112 1.00 83.25 93 ALA A CA 1
ATOM 718 C C . ALA A 1 93 ? 15.031 9.188 -7.047 1.00 83.25 93 ALA A C 1
ATOM 720 O O . ALA A 1 93 ? 15.231 9.412 -5.852 1.00 83.25 93 ALA A O 1
ATOM 721 N N . ALA A 1 94 ? 13.936 8.550 -7.463 1.00 84.31 94 ALA A N 1
ATOM 722 C CA . ALA A 1 94 ? 12.899 8.076 -6.558 1.00 84.31 94 ALA A CA 1
ATOM 723 C C . ALA A 1 94 ? 13.275 6.699 -5.997 1.00 84.31 94 ALA A C 1
ATOM 725 O O . ALA A 1 94 ? 13.280 5.712 -6.717 1.00 84.31 94 ALA A O 1
ATOM 726 N N . SER A 1 95 ? 13.572 6.617 -4.701 1.00 87.88 95 SER A N 1
ATOM 727 C CA . SER A 1 95 ? 13.779 5.349 -3.972 1.00 87.88 95 SER A CA 1
ATOM 728 C C . SER A 1 95 ? 12.722 5.108 -2.890 1.00 87.88 95 SER A C 1
ATOM 730 O O . SER A 1 95 ? 12.594 4.000 -2.363 1.00 87.88 95 SER A O 1
ATOM 732 N N . SER A 1 96 ? 11.943 6.148 -2.582 1.00 94.94 96 SER A N 1
ATOM 733 C CA . SER A 1 96 ? 10.801 6.111 -1.678 1.00 94.94 96 SER A CA 1
ATOM 734 C C . SER A 1 96 ? 9.727 7.117 -2.095 1.00 94.94 96 SER A C 1
ATOM 736 O O . SER A 1 96 ? 10.025 8.103 -2.771 1.00 94.94 96 SER A O 1
ATOM 738 N N . GLY A 1 97 ? 8.478 6.869 -1.702 1.00 96.00 97 GLY A N 1
ATOM 739 C CA . GLY A 1 97 ? 7.346 7.752 -1.972 1.00 96.00 97 GLY A CA 1
ATOM 740 C C . GLY A 1 97 ? 6.326 7.706 -0.842 1.00 96.00 97 GLY A C 1
ATOM 741 O O . GLY A 1 97 ? 5.696 6.672 -0.623 1.00 96.00 97 GLY A O 1
ATOM 742 N N . ALA A 1 98 ? 6.173 8.818 -0.121 1.00 96.88 98 ALA A N 1
ATOM 743 C CA . ALA A 1 98 ? 5.148 8.965 0.909 1.00 96.88 98 ALA A CA 1
ATOM 744 C C . ALA A 1 98 ? 3.776 9.201 0.263 1.00 96.88 98 ALA A C 1
ATOM 746 O O . ALA A 1 98 ? 3.632 10.021 -0.646 1.00 96.88 98 ALA A O 1
ATOM 747 N N . MET A 1 99 ? 2.770 8.482 0.744 1.00 96.62 99 MET A N 1
ATOM 748 C CA . MET A 1 99 ? 1.408 8.495 0.231 1.00 96.62 99 MET A CA 1
ATOM 749 C C . MET A 1 99 ? 0.385 8.461 1.360 1.00 96.62 99 MET A C 1
ATOM 751 O O . MET A 1 99 ? 0.701 8.161 2.513 1.00 96.62 99 MET A O 1
ATOM 755 N N . LYS A 1 100 ? -0.862 8.759 1.005 1.00 94.75 100 LYS A N 1
ATOM 756 C CA . LYS A 1 100 ? -2.002 8.626 1.900 1.00 94.75 100 LYS A CA 1
ATOM 757 C C . LYS A 1 100 ? -3.180 8.015 1.159 1.00 94.75 100 LYS A C 1
ATOM 759 O O . LYS A 1 100 ? -3.323 8.190 -0.046 1.00 94.75 100 LYS A O 1
ATOM 764 N N . TRP A 1 101 ? -4.021 7.313 1.898 1.00 93.69 101 TRP A N 1
ATOM 765 C CA . TRP A 1 101 ? -5.326 6.861 1.440 1.00 93.69 101 TRP A CA 1
ATOM 766 C C . TRP A 1 101 ? -6.398 7.368 2.416 1.00 93.69 101 TRP A C 1
ATOM 768 O O . TRP A 1 101 ? -6.211 7.207 3.623 1.00 93.69 101 TRP A O 1
ATOM 778 N N . PRO A 1 102 ? -7.518 7.937 1.946 1.00 94.12 102 PRO A N 1
ATOM 779 C CA . PRO A 1 102 ? -7.766 8.332 0.565 1.00 94.12 102 PRO A CA 1
ATOM 780 C C . PRO A 1 102 ? -6.847 9.482 0.107 1.00 94.12 102 PRO A C 1
ATOM 782 O O . PRO A 1 102 ? -6.510 10.382 0.884 1.00 94.12 102 PRO A O 1
ATOM 785 N N . GLY A 1 103 ? -6.421 9.438 -1.153 1.00 93.31 103 GLY A N 1
ATOM 786 C CA . GLY A 1 103 ? -5.610 10.484 -1.789 1.00 93.31 103 GLY A CA 1
ATOM 787 C C . GLY A 1 103 ? -6.440 11.626 -2.406 1.00 93.31 103 GLY A C 1
ATOM 788 O O . GLY A 1 103 ? -7.652 11.703 -2.201 1.00 93.31 103 GLY A O 1
ATOM 789 N N . PRO A 1 104 ? -5.806 12.553 -3.154 1.00 94.44 104 PRO A N 1
ATOM 790 C CA . PRO A 1 104 ? -6.481 13.691 -3.791 1.00 94.44 104 PRO A CA 1
ATOM 791 C C . PRO A 1 104 ? -7.588 13.324 -4.790 1.00 94.44 104 PRO A C 1
ATOM 793 O O . PRO A 1 104 ? -8.521 14.103 -4.972 1.00 94.44 104 PRO A O 1
ATOM 796 N N . GLN A 1 105 ? -7.473 12.174 -5.456 1.00 94.25 105 GLN A N 1
ATOM 797 C CA . GLN A 1 105 ? -8.437 11.664 -6.433 1.00 94.25 105 GLN A CA 1
ATOM 798 C C . GLN A 1 105 ? -8.844 10.239 -6.043 1.00 94.25 105 GLN A C 1
ATOM 800 O O . GLN A 1 105 ? -8.354 9.281 -6.638 1.00 94.25 105 GLN A O 1
ATOM 805 N N . PRO A 1 106 ? -9.685 10.082 -5.007 1.00 91.50 106 PRO A N 1
ATOM 806 C CA . PRO A 1 106 ? -9.979 8.782 -4.433 1.00 91.50 106 PRO A CA 1
ATOM 807 C C . PRO A 1 106 ? -10.719 7.865 -5.403 1.00 91.50 106 PRO A C 1
ATOM 809 O O . PRO A 1 106 ? -11.517 8.314 -6.227 1.00 91.50 106 PRO A O 1
ATOM 812 N N . GLY A 1 107 ? -10.496 6.565 -5.243 1.00 89.25 107 GLY A N 1
ATOM 813 C CA . GLY A 1 107 ? -11.285 5.535 -5.908 1.00 89.25 107 GLY A CA 1
ATOM 814 C C . GLY A 1 107 ? -10.596 4.876 -7.097 1.00 89.25 107 GLY A C 1
ATOM 815 O O . GLY A 1 107 ? -11.258 4.178 -7.868 1.00 89.25 107 GLY A O 1
ATOM 816 N N . HIS A 1 108 ? -9.287 5.081 -7.251 1.00 95.81 108 HIS A N 1
ATOM 817 C CA . HIS A 1 108 ? -8.509 4.482 -8.326 1.00 95.81 108 HIS A CA 1
ATOM 818 C C . HIS A 1 108 ? -7.109 4.096 -7.857 1.00 95.81 108 HIS A C 1
ATOM 820 O O . HIS A 1 108 ? -6.379 4.906 -7.286 1.00 95.81 108 HIS A O 1
ATOM 826 N N . VAL A 1 109 ? -6.716 2.857 -8.146 1.00 97.31 109 VAL A N 1
ATOM 827 C CA . VAL A 1 109 ? -5.348 2.378 -7.955 1.00 97.31 109 VAL A CA 1
ATOM 828 C C . VAL A 1 109 ? -4.880 1.661 -9.203 1.00 97.31 109 VAL A C 1
ATOM 830 O O . VAL A 1 109 ? -5.577 0.799 -9.727 1.00 97.31 109 VAL A O 1
ATOM 833 N N . SER A 1 110 ? -3.667 1.983 -9.632 1.00 97.94 110 SER A N 1
ATOM 834 C CA . SER A 1 110 ? -3.036 1.416 -10.811 1.00 97.94 110 SER A CA 1
ATOM 835 C C . SER A 1 110 ? -1.600 1.009 -10.513 1.00 97.94 110 SER A C 1
ATOM 837 O O . SER A 1 110 ? -0.822 1.803 -9.990 1.00 97.94 110 SER A O 1
ATOM 839 N N . ILE A 1 111 ? -1.209 -0.190 -10.933 1.00 97.88 111 ILE A N 1
ATOM 840 C CA . ILE A 1 111 ? 0.168 -0.675 -10.852 1.00 97.88 111 ILE A CA 1
ATOM 841 C C . ILE A 1 111 ? 0.596 -1.156 -12.237 1.00 97.88 111 ILE A C 1
ATOM 843 O O . ILE A 1 111 ? 0.080 -2.158 -12.722 1.00 97.88 111 ILE A O 1
ATOM 847 N N . ALA A 1 112 ? 1.549 -0.469 -12.861 1.00 98.12 112 ALA A N 1
ATOM 848 C CA . ALA A 1 112 ? 2.030 -0.758 -14.209 1.00 98.12 112 ALA A CA 1
ATOM 849 C C . ALA A 1 112 ? 3.533 -1.052 -14.224 1.00 98.12 112 ALA A C 1
ATOM 851 O O . ALA A 1 112 ? 4.313 -0.367 -13.562 1.00 98.12 112 ALA A O 1
ATOM 852 N N . ALA A 1 113 ? 3.941 -2.037 -15.022 1.00 98.06 113 ALA A N 1
ATOM 853 C CA . ALA A 1 113 ? 5.343 -2.365 -15.260 1.00 98.06 113 ALA A CA 1
ATOM 854 C C . ALA A 1 113 ? 5.708 -2.154 -16.731 1.00 98.06 113 ALA A C 1
ATOM 856 O O . ALA A 1 113 ? 4.932 -2.502 -17.623 1.00 98.06 113 ALA A O 1
ATOM 857 N N . TYR A 1 114 ? 6.906 -1.632 -16.979 1.00 98.25 114 TYR A N 1
ATOM 858 C CA . TYR A 1 114 ? 7.422 -1.373 -18.322 1.00 98.25 114 TYR A CA 1
ATOM 859 C C . TYR A 1 114 ? 8.780 -2.044 -18.525 1.00 98.25 114 TYR A C 1
ATOM 861 O O . TYR A 1 114 ? 9.520 -2.288 -17.566 1.00 98.25 114 TYR A O 1
ATOM 869 N N . ASP A 1 115 ? 9.098 -2.357 -19.778 1.00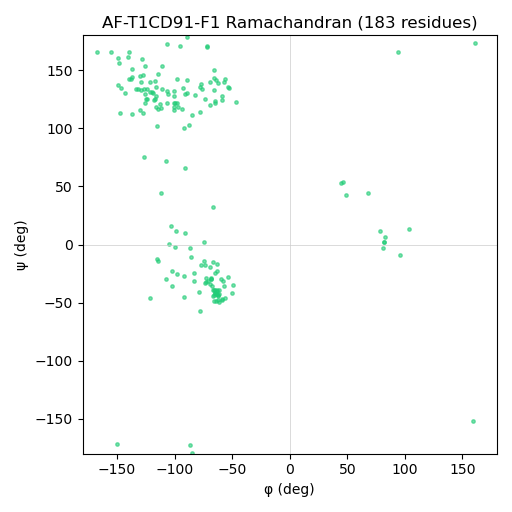 97.00 115 ASP A N 1
ATOM 870 C CA . ASP A 1 115 ? 10.399 -2.892 -20.177 1.00 97.00 115 ASP A CA 1
ATOM 871 C C . ASP A 1 115 ? 11.408 -1.787 -20.534 1.00 97.00 115 ASP A C 1
ATOM 873 O O . ASP A 1 115 ? 11.115 -0.591 -20.481 1.00 97.00 115 ASP A O 1
ATOM 877 N N . SER A 1 116 ? 12.637 -2.166 -20.884 1.00 95.25 116 SER A N 1
ATOM 878 C CA . SER A 1 116 ? 13.713 -1.216 -21.200 1.00 95.25 116 SER A CA 1
ATOM 879 C C . SER A 1 116 ? 13.450 -0.336 -22.427 1.00 95.25 116 SER A C 1
ATOM 881 O O . SER A 1 116 ? 14.124 0.676 -22.579 1.00 95.25 116 SER A O 1
ATOM 883 N N . SER A 1 117 ? 12.499 -0.697 -23.295 1.00 96.00 117 SER A N 1
ATOM 884 C CA . SER A 1 117 ? 12.060 0.149 -24.415 1.00 96.00 117 SER A CA 1
ATOM 885 C C . SER A 1 117 ? 10.955 1.136 -24.022 1.00 96.00 117 SER A C 1
ATOM 887 O O . SER A 1 117 ? 10.530 1.941 -24.847 1.00 96.00 117 SER A O 1
ATOM 889 N N . GLY A 1 118 ? 10.487 1.085 -22.770 1.00 94.88 118 GLY A N 1
ATOM 890 C CA . GLY A 1 118 ? 9.336 1.847 -22.293 1.00 94.88 118 GLY A CA 1
ATOM 891 C C . GLY A 1 118 ? 7.993 1.235 -22.697 1.00 94.88 118 GLY A C 1
ATOM 892 O O . GLY A 1 118 ? 6.958 1.879 -22.532 1.00 94.88 118 GLY A O 1
ATOM 893 N N . THR A 1 119 ? 7.982 -0.002 -23.201 1.00 96.94 119 THR A N 1
ATOM 894 C CA . THR A 1 119 ? 6.749 -0.699 -23.579 1.00 96.94 119 THR A CA 1
ATOM 895 C C . THR A 1 119 ? 6.054 -1.245 -22.334 1.00 96.94 119 THR A C 1
ATOM 897 O O . THR A 1 119 ? 6.700 -1.811 -21.448 1.00 96.94 119 THR A O 1
ATOM 900 N N . LEU A 1 120 ? 4.730 -1.072 -22.254 1.00 97.56 120 LEU A N 1
ATOM 901 C CA . LEU A 1 120 ? 3.918 -1.607 -21.161 1.00 97.56 120 LEU A CA 1
ATOM 902 C C . LEU A 1 120 ? 3.941 -3.140 -21.204 1.00 97.56 120 LEU A C 1
ATOM 904 O O . LEU A 1 120 ? 3.515 -3.740 -22.187 1.00 97.56 120 LEU A O 1
ATOM 908 N N . ILE A 1 121 ? 4.396 -3.761 -20.118 1.00 97.06 121 ILE A N 1
ATOM 909 C CA . ILE A 1 121 ? 4.369 -5.218 -19.949 1.00 97.06 121 ILE A CA 1
ATOM 910 C C . ILE A 1 121 ? 2.952 -5.645 -19.572 1.00 97.06 121 ILE A C 1
ATOM 912 O O . ILE A 1 121 ? 2.347 -6.479 -20.236 1.00 97.06 121 ILE A O 1
ATOM 916 N N . SER A 1 122 ? 2.436 -5.079 -18.481 1.00 97.12 122 SER A N 1
ATOM 917 C CA . SER A 1 122 ? 1.075 -5.289 -17.991 1.00 97.12 122 SER A CA 1
ATOM 918 C C . SER A 1 122 ? 0.750 -4.255 -16.907 1.00 97.12 122 SER A C 1
ATOM 920 O O . SER A 1 122 ? 1.642 -3.573 -16.384 1.00 97.12 122 SER A O 1
ATOM 922 N N . ARG A 1 123 ? -0.538 -4.131 -16.586 1.00 96.88 123 ARG A N 1
ATOM 923 C CA . ARG A 1 123 ? -1.085 -3.212 -15.592 1.00 96.88 123 ARG A CA 1
ATOM 924 C C . ARG A 1 123 ? -2.181 -3.903 -14.785 1.00 96.88 123 ARG A C 1
ATOM 926 O O . ARG A 1 123 ? -2.968 -4.670 -15.333 1.00 96.88 123 ARG A O 1
ATOM 933 N N . PHE A 1 124 ? -2.227 -3.603 -13.494 1.00 96.25 124 PHE A N 1
ATOM 934 C CA . PHE A 1 124 ? -3.349 -3.913 -12.617 1.00 96.25 124 PHE A CA 1
ATOM 935 C C . PHE A 1 124 ? -4.101 -2.631 -12.309 1.00 96.25 124 PHE A C 1
ATOM 937 O O . PHE A 1 124 ? -3.472 -1.656 -11.902 1.00 96.25 124 PHE A O 1
ATOM 944 N N . ASP A 1 125 ? -5.422 -2.659 -12.438 1.00 96.94 125 ASP A N 1
ATOM 945 C CA . ASP A 1 125 ? -6.288 -1.521 -12.151 1.00 96.94 125 ASP A CA 1
ATOM 946 C C . ASP A 1 125 ? -7.391 -1.935 -11.174 1.00 96.94 125 ASP A C 1
ATOM 948 O O . ASP A 1 125 ? -8.030 -2.978 -11.325 1.00 96.94 125 ASP A O 1
ATOM 952 N N . TYR A 1 126 ? -7.609 -1.099 -10.165 1.00 95.38 126 TYR A N 1
ATOM 953 C CA . TYR A 1 126 ? -8.616 -1.276 -9.128 1.00 95.38 126 TYR A CA 1
ATOM 954 C C . TYR A 1 126 ? -9.428 0.009 -9.008 1.00 95.38 126 TYR A C 1
ATOM 956 O O . TYR A 1 126 ? -8.879 1.111 -9.060 1.00 95.38 126 TYR A O 1
ATOM 964 N N . GLN A 1 127 ? -10.738 -0.135 -8.823 1.00 93.69 127 GLN A N 1
ATOM 965 C CA . GLN A 1 127 ? -11.673 0.985 -8.741 1.00 93.69 127 GLN A CA 1
ATOM 966 C C . GLN A 1 127 ? -12.556 0.907 -7.494 1.00 93.69 127 GLN A C 1
ATOM 968 O O . GLN A 1 127 ? -12.743 -0.163 -6.906 1.00 93.69 127 GLN A O 1
ATOM 973 N N . GLY A 1 128 ? -13.113 2.059 -7.128 1.00 88.25 128 GLY A N 1
ATOM 974 C CA . GLY A 1 128 ? -13.997 2.247 -5.982 1.00 88.25 128 GLY A CA 1
ATOM 975 C C . GLY A 1 128 ? -13.248 2.688 -4.730 1.00 88.25 128 GLY A C 1
ATOM 976 O O . GLY A 1 128 ? -12.028 2.574 -4.649 1.00 88.25 128 GLY A O 1
ATOM 977 N N . ASP A 1 129 ? -13.986 3.168 -3.732 1.00 84.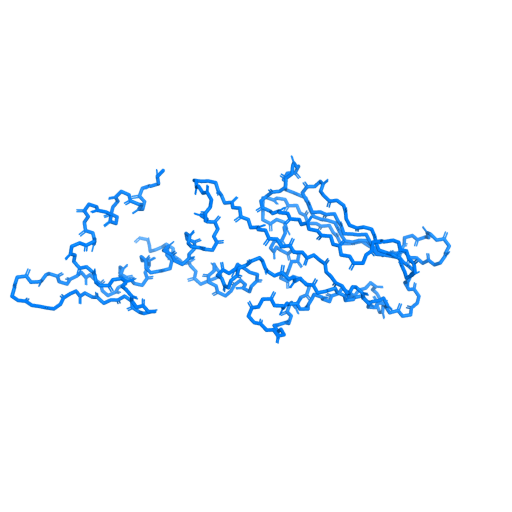88 129 ASP A N 1
ATOM 978 C CA . ASP A 1 129 ? -13.426 3.814 -2.533 1.00 84.88 129 ASP A CA 1
ATOM 979 C C . ASP A 1 129 ? -12.368 2.960 -1.808 1.00 84.88 129 ASP A C 1
ATOM 981 O O . ASP A 1 129 ? -11.443 3.490 -1.200 1.00 84.88 129 ASP A O 1
ATOM 985 N N . TRP A 1 130 ? -12.463 1.631 -1.924 1.00 88.69 130 TRP A N 1
ATOM 986 C CA . TRP A 1 130 ? -11.568 0.644 -1.307 1.00 88.69 130 TRP A CA 1
ATOM 987 C C . TRP A 1 130 ? -10.549 0.018 -2.279 1.00 88.69 130 TRP A C 1
ATOM 989 O O . TRP A 1 130 ? -9.936 -1.002 -1.956 1.00 88.69 130 TRP A O 1
ATOM 999 N N . ALA A 1 131 ? -10.336 0.618 -3.457 1.00 92.19 131 ALA A N 1
ATOM 1000 C CA . ALA A 1 131 ? -9.420 0.137 -4.498 1.00 92.19 131 ALA A CA 1
ATOM 1001 C C . ALA A 1 131 ? -8.017 -0.182 -3.963 1.00 92.19 131 ALA A C 1
ATOM 1003 O O . ALA A 1 131 ? -7.447 -1.220 -4.293 1.00 92.19 131 ALA A O 1
ATOM 1004 N N . PHE A 1 132 ? -7.492 0.669 -3.080 1.00 93.38 132 PHE A N 1
ATOM 1005 C CA . PHE A 1 132 ? -6.198 0.460 -2.438 1.00 93.38 132 PHE A CA 1
ATOM 1006 C C . PHE A 1 132 ? -6.127 -0.849 -1.650 1.00 93.38 132 PHE A C 1
ATOM 1008 O O . PHE A 1 132 ? -5.206 -1.637 -1.849 1.00 93.38 132 PHE A O 1
ATOM 1015 N N . PHE A 1 133 ? -7.122 -1.144 -0.816 1.00 89.94 133 PHE A N 1
ATOM 1016 C CA . PHE A 1 133 ? -7.140 -2.385 -0.038 1.00 89.94 133 PHE A CA 1
ATOM 1017 C C . PHE A 1 133 ? -7.344 -3.620 -0.910 1.00 89.94 133 PHE A C 1
ATOM 1019 O O . PHE A 1 133 ? -6.743 -4.660 -0.641 1.00 89.94 133 PHE A O 1
ATOM 1026 N N . ASN A 1 134 ? -8.126 -3.497 -1.983 1.00 90.50 134 ASN A N 1
ATOM 1027 C CA . ASN A 1 134 ? -8.273 -4.563 -2.971 1.00 90.50 134 ASN A CA 1
ATOM 1028 C C . ASN A 1 134 ? -6.931 -4.863 -3.660 1.00 90.50 134 ASN A C 1
ATOM 1030 O O . ASN A 1 134 ? -6.551 -6.029 -3.780 1.00 90.50 134 ASN A O 1
ATOM 1034 N N . ALA A 1 135 ? -6.171 -3.825 -4.027 1.00 92.12 135 ALA A N 1
ATOM 1035 C CA . ALA A 1 135 ? -4.834 -3.971 -4.596 1.00 92.12 135 ALA A CA 1
ATOM 1036 C C . ALA A 1 135 ? -3.861 -4.648 -3.619 1.00 92.12 135 ALA A C 1
ATOM 1038 O O . ALA A 1 135 ? -3.134 -5.569 -3.989 1.00 92.12 135 ALA A O 1
ATOM 1039 N N . LEU A 1 136 ? -3.880 -4.237 -2.350 1.00 90.88 136 LEU A N 1
ATOM 1040 C CA . LEU A 1 136 ? -3.075 -4.833 -1.283 1.00 90.88 136 LEU A CA 1
ATOM 1041 C C . LEU A 1 136 ? -3.409 -6.313 -1.039 1.00 90.88 136 LEU A C 1
ATOM 1043 O O . LEU A 1 136 ? -2.508 -7.127 -0.822 1.00 90.88 136 LEU A O 1
ATOM 1047 N N . GLN A 1 137 ? -4.691 -6.674 -1.102 1.00 85.69 137 GLN A N 1
ATOM 1048 C CA . GLN A 1 137 ? -5.144 -8.057 -0.977 1.00 85.69 137 GLN A CA 1
ATOM 1049 C C . GLN A 1 137 ? -4.659 -8.918 -2.151 1.00 85.69 137 GLN A C 1
ATOM 1051 O O . GLN A 1 137 ? -4.171 -10.028 -1.933 1.00 85.69 137 GLN A O 1
ATOM 1056 N N . ALA A 1 138 ? -4.748 -8.401 -3.378 1.00 87.44 138 ALA A N 1
ATOM 1057 C CA . ALA A 1 138 ? -4.270 -9.083 -4.580 1.00 87.44 138 ALA A CA 1
ATOM 1058 C C . ALA A 1 138 ? -2.736 -9.209 -4.630 1.00 87.44 138 ALA A C 1
ATOM 1060 O O . ALA A 1 138 ? -2.212 -10.178 -5.172 1.00 87.44 138 ALA A O 1
ATOM 1061 N N . ALA A 1 139 ? -2.004 -8.277 -4.011 1.00 87.81 139 ALA A N 1
ATOM 1062 C CA . ALA A 1 139 ? -0.542 -8.296 -3.943 1.00 87.81 139 ALA A CA 1
ATOM 1063 C C . ALA A 1 139 ? 0.040 -9.341 -2.967 1.00 87.81 139 ALA A C 1
ATOM 1065 O O . ALA A 1 139 ? 1.259 -9.381 -2.772 1.00 87.81 139 ALA A O 1
ATOM 1066 N N . HIS A 1 140 ? -0.811 -10.150 -2.317 1.00 80.12 140 HIS A N 1
ATOM 1067 C CA . HIS A 1 140 ? -0.426 -11.163 -1.328 1.00 80.12 140 HIS A CA 1
ATOM 1068 C C . HIS A 1 140 ? 0.581 -10.636 -0.291 1.00 80.12 140 HIS A C 1
ATOM 1070 O O . HIS A 1 140 ? 1.656 -11.212 -0.101 1.00 80.12 140 HIS A O 1
ATOM 1076 N N . LEU A 1 141 ? 0.236 -9.520 0.365 1.00 87.81 141 LEU A N 1
ATOM 1077 C CA . LEU A 1 141 ? 1.096 -8.849 1.343 1.00 87.81 141 LEU A CA 1
ATOM 1078 C C . LEU A 1 141 ? 1.719 -9.822 2.349 1.00 87.81 141 LEU A C 1
ATOM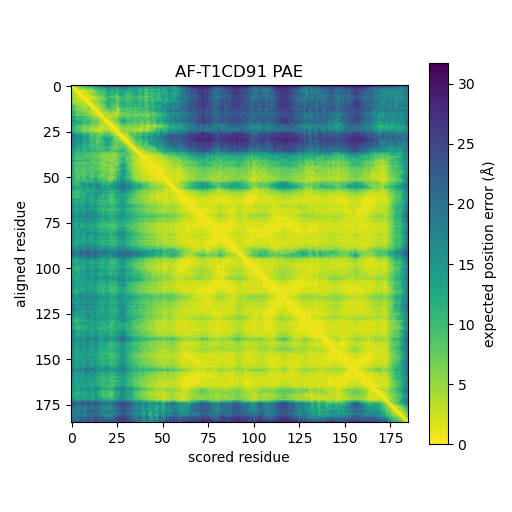 1080 O O . LEU A 1 141 ? 1.029 -10.495 3.116 1.00 87.81 141 LEU A O 1
ATOM 1084 N N . GLN A 1 142 ? 3.047 -9.823 2.405 1.00 90.88 142 GLN A N 1
ATOM 1085 C CA . GLN A 1 142 ? 3.796 -10.552 3.418 1.00 90.88 142 GLN A CA 1
ATOM 1086 C C . GLN A 1 142 ? 4.263 -9.601 4.510 1.00 90.88 142 GLN A C 1
ATOM 1088 O O . GLN A 1 142 ? 5.036 -8.675 4.261 1.00 90.88 142 GLN A O 1
ATOM 1093 N N . ARG A 1 143 ? 3.863 -9.868 5.750 1.00 92.25 143 ARG A N 1
ATOM 109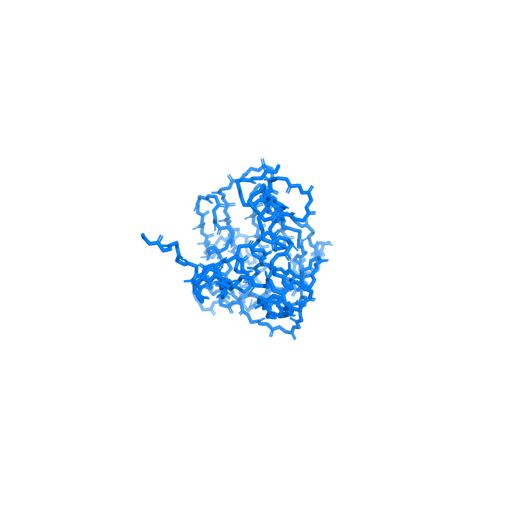4 C CA . ARG A 1 143 ? 4.376 -9.144 6.913 1.00 92.25 143 ARG A CA 1
ATOM 1095 C C . ARG A 1 143 ? 5.871 -9.420 7.094 1.00 92.25 143 ARG A C 1
ATOM 1097 O O . ARG A 1 143 ? 6.263 -10.575 7.238 1.00 92.25 143 ARG A O 1
ATOM 1104 N N . LYS A 1 144 ? 6.695 -8.371 7.110 1.00 93.62 144 LYS A N 1
ATOM 1105 C CA . LYS A 1 144 ? 8.125 -8.445 7.462 1.00 93.62 144 LYS A CA 1
ATOM 1106 C C . LYS A 1 144 ? 8.382 -7.940 8.881 1.00 93.62 144 LYS A C 1
ATOM 1108 O O . LYS A 1 144 ? 9.204 -8.512 9.586 1.00 93.62 144 LYS A O 1
ATOM 1113 N N . SER A 1 145 ? 7.647 -6.920 9.319 1.00 92.12 145 SER A N 1
ATOM 1114 C CA . SER A 1 145 ? 7.617 -6.444 10.707 1.00 92.12 145 SER A CA 1
ATOM 1115 C C . SER A 1 145 ? 6.245 -5.844 11.034 1.00 92.12 145 SER A C 1
ATOM 1117 O O . SER A 1 145 ? 5.312 -5.955 10.240 1.00 92.12 145 SER A O 1
ATOM 1119 N N . ASP A 1 146 ? 6.100 -5.204 12.196 1.00 88.69 146 ASP A N 1
ATOM 1120 C CA . ASP A 1 146 ? 4.864 -4.500 12.560 1.00 88.69 146 ASP A CA 1
ATOM 1121 C C . ASP A 1 146 ? 4.554 -3.298 11.653 1.00 88.69 146 ASP A C 1
ATOM 1123 O O . ASP A 1 146 ? 3.389 -2.926 11.504 1.00 88.69 146 ASP A O 1
ATOM 1127 N N . LEU A 1 147 ? 5.588 -2.724 11.031 1.00 93.31 147 LEU A N 1
ATOM 1128 C CA . LEU A 1 147 ? 5.482 -1.553 10.162 1.00 93.31 147 LEU A CA 1
ATOM 1129 C C . LEU A 1 147 ? 5.828 -1.849 8.703 1.00 93.31 147 LEU A C 1
ATOM 1131 O O . LEU A 1 147 ? 5.556 -1.008 7.860 1.00 93.31 147 LEU A O 1
ATOM 1135 N N . LEU A 1 148 ? 6.441 -2.992 8.386 1.00 95.12 148 LEU A N 1
ATOM 1136 C CA . LEU A 1 148 ? 6.911 -3.297 7.034 1.00 95.12 148 LEU A CA 1
ATOM 1137 C C . LEU A 1 148 ? 6.181 -4.493 6.439 1.00 95.12 148 LEU A C 1
ATOM 1139 O O . LEU A 1 148 ? 6.177 -5.590 7.008 1.00 95.12 148 LEU A O 1
ATOM 1143 N N . PHE A 1 149 ? 5.645 -4.287 5.241 1.00 95.31 149 PHE A N 1
ATOM 1144 C CA . PHE A 1 149 ? 4.920 -5.288 4.476 1.00 95.31 149 PHE A CA 1
ATOM 1145 C C . PHE A 1 149 ? 5.478 -5.355 3.058 1.00 95.31 149 PHE A C 1
ATOM 1147 O O . PHE A 1 149 ? 5.687 -4.333 2.415 1.00 95.31 149 PHE A O 1
ATOM 1154 N N . LEU A 1 150 ? 5.733 -6.558 2.561 1.00 95.44 150 LEU A N 1
ATOM 1155 C CA . LEU A 1 150 ? 6.203 -6.785 1.202 1.00 95.44 150 LEU A CA 1
ATOM 1156 C C . LEU A 1 150 ? 5.000 -7.050 0.297 1.00 95.44 150 LEU A C 1
ATOM 1158 O O . LEU A 1 150 ? 4.312 -8.053 0.483 1.00 95.44 150 LEU A O 1
ATOM 1162 N N . ALA A 1 151 ? 4.773 -6.174 -0.677 1.00 95.38 151 ALA A N 1
ATOM 1163 C CA . ALA A 1 151 ? 3.815 -6.379 -1.754 1.00 95.38 151 ALA A CA 1
ATOM 1164 C C . ALA A 1 151 ? 4.527 -7.003 -2.960 1.00 95.38 151 ALA A C 1
ATOM 1166 O O . ALA A 1 151 ? 5.620 -6.564 -3.336 1.00 95.38 151 ALA A O 1
ATOM 1167 N N . ARG A 1 152 ? 3.918 -8.029 -3.561 1.00 95.06 152 ARG A N 1
ATOM 1168 C CA . ARG A 1 152 ? 4.441 -8.729 -4.738 1.00 95.06 152 ARG A CA 1
ATOM 1169 C C . ARG A 1 152 ? 3.458 -8.593 -5.896 1.00 95.06 152 ARG A C 1
ATOM 1171 O O . ARG A 1 152 ? 2.283 -8.905 -5.747 1.00 95.06 152 ARG A O 1
ATOM 1178 N N . PHE A 1 153 ? 3.965 -8.200 -7.057 1.00 94.81 153 PHE A N 1
ATOM 1179 C CA . PHE A 1 153 ? 3.203 -8.070 -8.295 1.00 94.81 153 PHE A CA 1
ATOM 1180 C C . PHE A 1 153 ? 3.812 -8.971 -9.368 1.00 94.81 153 PHE A C 1
ATOM 1182 O O . PHE A 1 153 ? 5.026 -8.949 -9.566 1.00 94.81 153 PHE A O 1
ATOM 1189 N N . ASP A 1 154 ? 2.983 -9.766 -10.042 1.00 95.25 154 ASP A N 1
ATOM 1190 C CA . ASP A 1 154 ? 3.411 -10.716 -11.074 1.00 95.25 154 ASP A CA 1
ATOM 1191 C C . ASP A 1 154 ? 2.846 -10.323 -12.445 1.00 95.25 154 ASP A C 1
ATOM 1193 O O . ASP A 1 154 ? 1.679 -10.557 -12.752 1.00 95.25 154 ASP A O 1
ATOM 1197 N N . PHE A 1 155 ? 3.681 -9.711 -13.281 1.00 95.19 155 PHE A N 1
ATOM 1198 C CA . PHE A 1 155 ? 3.333 -9.251 -14.623 1.00 95.19 155 PHE A CA 1
ATOM 1199 C C . PHE A 1 155 ? 3.618 -10.345 -15.657 1.00 95.19 155 PHE A C 1
ATOM 1201 O O . PHE A 1 155 ? 4.513 -10.213 -16.493 1.00 95.19 155 PHE A O 1
ATOM 1208 N N . GLY A 1 156 ? 2.881 -11.455 -15.576 1.00 90.75 156 GLY A N 1
ATOM 1209 C CA . GLY A 1 156 ? 2.993 -12.555 -16.540 1.00 90.75 156 GLY A CA 1
ATOM 1210 C C . GLY A 1 156 ? 4.332 -13.296 -16.463 1.00 90.75 156 GLY A C 1
ATOM 1211 O O . GLY A 1 156 ? 4.961 -13.555 -17.486 1.00 90.75 156 GLY A O 1
ATOM 1212 N N . GLY A 1 157 ? 4.796 -13.600 -15.250 1.00 92.38 157 GLY A N 1
ATOM 1213 C CA . GLY A 1 157 ? 6.064 -14.275 -14.966 1.00 92.38 157 GLY A CA 1
ATOM 1214 C C . GLY A 1 157 ? 7.217 -13.324 -14.637 1.00 92.38 157 GLY A C 1
ATOM 1215 O O . GLY A 1 157 ? 8.274 -13.772 -14.190 1.00 92.38 157 GLY A O 1
ATOM 1216 N N . ARG A 1 158 ? 7.029 -12.009 -14.813 1.00 95.38 158 ARG A N 1
ATOM 1217 C CA . ARG A 1 158 ? 7.983 -10.980 -14.382 1.00 95.38 158 ARG A CA 1
ATOM 1218 C C . ARG A 1 158 ? 7.514 -10.372 -13.074 1.00 95.38 158 ARG A C 1
ATOM 1220 O O . ARG A 1 158 ? 6.471 -9.729 -13.013 1.00 95.38 158 ARG A O 1
ATOM 1227 N N . VAL A 1 159 ? 8.292 -10.564 -12.021 1.00 96.00 159 VAL A N 1
ATOM 1228 C CA . VAL A 1 159 ? 7.875 -10.185 -10.672 1.00 96.00 159 VAL A CA 1
ATOM 1229 C C . VAL A 1 159 ? 8.520 -8.869 -10.273 1.00 96.00 159 VAL A C 1
ATOM 1231 O O . VAL A 1 159 ? 9.734 -8.731 -10.377 1.00 96.00 159 VAL A O 1
ATOM 1234 N N . ALA A 1 160 ? 7.734 -7.936 -9.748 1.00 96.62 160 ALA A N 1
ATOM 1235 C CA . ALA A 1 160 ? 8.243 -6.793 -9.001 1.00 96.62 160 ALA A CA 1
ATOM 1236 C C . ALA A 1 160 ? 7.783 -6.883 -7.546 1.00 96.62 160 ALA A C 1
ATOM 1238 O O . ALA A 1 160 ? 6.685 -7.360 -7.249 1.00 96.62 160 ALA A O 1
ATOM 1239 N N . THR A 1 161 ? 8.613 -6.409 -6.627 1.00 96.38 161 THR A N 1
ATOM 1240 C CA . THR A 1 161 ? 8.241 -6.292 -5.218 1.00 96.38 161 THR A CA 1
ATOM 1241 C C . THR A 1 161 ? 8.495 -4.887 -4.717 1.00 96.38 161 THR A C 1
ATOM 1243 O O . THR A 1 161 ? 9.472 -4.268 -5.118 1.00 96.38 161 THR A O 1
ATOM 1246 N N . VAL A 1 162 ? 7.656 -4.404 -3.810 1.00 96.81 162 VAL A N 1
ATOM 1247 C CA . VAL A 1 162 ? 7.832 -3.113 -3.136 1.00 96.81 162 VAL A CA 1
ATOM 1248 C C . VAL A 1 162 ? 7.512 -3.284 -1.661 1.00 96.81 162 VAL A C 1
ATOM 1250 O O . VAL A 1 162 ? 6.627 -4.064 -1.298 1.00 96.81 162 VAL A O 1
ATOM 1253 N N . MET A 1 163 ? 8.243 -2.587 -0.797 1.00 96.44 163 MET A N 1
ATOM 1254 C CA . MET A 1 163 ? 7.898 -2.544 0.615 1.00 96.44 163 MET A CA 1
ATOM 1255 C C . MET A 1 163 ? 6.950 -1.384 0.882 1.00 96.44 163 MET A C 1
ATOM 1257 O O . MET A 1 163 ? 7.206 -0.247 0.501 1.00 96.44 163 MET A O 1
ATOM 1261 N N . LEU A 1 164 ? 5.861 -1.688 1.571 1.00 96.69 164 LEU A N 1
ATOM 1262 C CA . LEU A 1 164 ? 4.953 -0.723 2.151 1.00 96.69 164 LEU A CA 1
ATOM 1263 C C . LEU A 1 164 ? 5.328 -0.556 3.622 1.00 96.69 164 LEU A C 1
ATOM 1265 O O . LEU A 1 164 ? 5.279 -1.510 4.403 1.00 96.69 164 LEU A O 1
ATOM 1269 N N . GLN A 1 165 ? 5.715 0.661 3.985 1.00 96.81 165 GLN A N 1
ATOM 1270 C CA . GLN A 1 165 ? 6.005 1.062 5.350 1.00 96.81 165 GLN A CA 1
ATOM 1271 C C . GLN A 1 165 ? 4.816 1.820 5.939 1.00 96.81 165 GLN A C 1
ATOM 1273 O O . GLN A 1 165 ? 4.442 2.885 5.457 1.00 96.81 165 GLN A O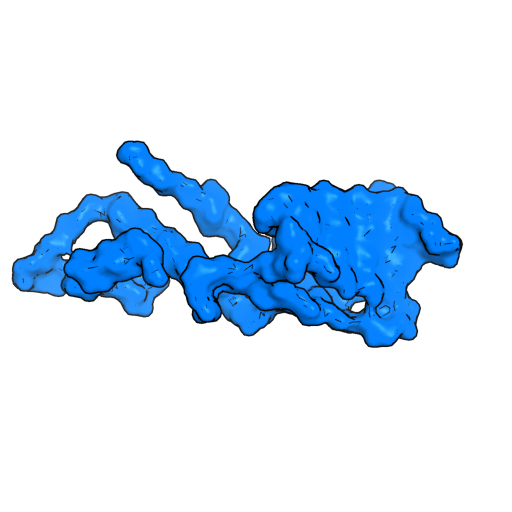 1
ATOM 1278 N N . ALA A 1 166 ? 4.242 1.277 7.005 1.00 94.31 166 ALA A N 1
ATOM 1279 C CA . ALA A 1 166 ? 3.213 1.927 7.792 1.00 94.31 166 ALA A CA 1
ATOM 1280 C C . ALA A 1 166 ? 3.775 3.116 8.571 1.00 94.31 166 ALA A C 1
ATOM 1282 O O . ALA A 1 166 ? 4.834 3.012 9.194 1.00 94.31 166 ALA A O 1
ATOM 1283 N N . SER A 1 167 ? 3.007 4.202 8.637 1.00 91.31 167 SER A N 1
ATOM 1284 C CA . SER A 1 167 ? 3.340 5.344 9.496 1.00 91.31 167 SER A CA 1
ATOM 1285 C C . SER A 1 167 ? 3.088 5.075 10.986 1.00 91.31 167 SER A C 1
ATOM 1287 O O . SER A 1 167 ? 3.558 5.826 11.837 1.00 91.31 167 SER A O 1
ATOM 1289 N N . ASN A 1 168 ? 2.348 4.015 11.330 1.00 86.19 168 ASN A N 1
ATOM 1290 C CA . ASN A 1 168 ? 2.010 3.663 12.708 1.00 86.19 168 ASN A CA 1
ATOM 1291 C C . ASN A 1 168 ? 1.846 2.139 12.903 1.00 86.19 168 ASN A C 1
ATOM 1293 O O . ASN A 1 168 ? 1.612 1.379 11.960 1.00 86.19 168 ASN A O 1
ATOM 1297 N N . LEU A 1 169 ? 1.945 1.693 14.162 1.00 85.56 169 LEU A N 1
ATOM 1298 C CA . LEU A 1 169 ? 1.794 0.279 14.546 1.00 85.56 169 LEU A CA 1
ATOM 1299 C C . LEU A 1 169 ? 0.355 -0.240 14.399 1.00 85.56 169 LEU A C 1
ATOM 1301 O O . LEU A 1 169 ? 0.135 -1.448 14.365 1.00 85.56 169 LEU A O 1
ATOM 1305 N N . VAL A 1 170 ? -0.628 0.660 14.337 1.00 82.75 170 VAL A N 1
ATOM 1306 C CA . VAL A 1 170 ? -2.056 0.330 14.258 1.00 82.75 170 VAL A CA 1
ATOM 1307 C C . VAL A 1 170 ? -2.553 0.638 12.851 1.00 82.75 170 VAL A C 1
ATOM 1309 O O . VAL A 1 170 ? -3.274 1.607 12.629 1.00 82.75 170 VAL A O 1
ATOM 1312 N N . ASN A 1 171 ? -2.132 -0.190 11.896 1.00 87.62 171 ASN A N 1
ATOM 1313 C CA . ASN A 1 171 ? -2.402 0.008 10.476 1.00 87.62 171 ASN A CA 1
ATOM 1314 C C . ASN A 1 171 ? -3.381 -1.039 9.901 1.00 87.62 171 ASN A C 1
ATOM 1316 O O . ASN A 1 171 ? -3.455 -2.157 10.417 1.00 87.62 171 ASN A O 1
ATOM 1320 N N . PRO A 1 172 ? -4.122 -0.699 8.829 1.00 85.56 172 PRO A N 1
ATOM 1321 C CA . PRO A 1 172 ? -5.129 -1.581 8.237 1.00 85.56 172 PRO A CA 1
ATOM 1322 C C . PRO A 1 172 ? -4.621 -2.513 7.118 1.00 85.56 172 PRO A C 1
ATOM 1324 O O . PRO A 1 172 ? -5.432 -3.124 6.425 1.00 85.56 172 PRO A O 1
ATOM 1327 N N . PHE A 1 173 ? -3.308 -2.627 6.886 1.00 86.50 173 PHE A N 1
ATOM 1328 C CA . PHE A 1 173 ? -2.786 -3.258 5.659 1.00 86.50 173 PHE A CA 1
ATOM 1329 C C . PHE A 1 173 ? -2.986 -4.773 5.595 1.00 86.50 173 PHE A C 1
ATOM 1331 O O . PHE A 1 173 ? -3.187 -5.328 4.518 1.00 86.50 173 PHE A O 1
ATOM 1338 N N . LEU A 1 174 ? -2.973 -5.453 6.742 1.00 74.12 174 LEU A N 1
ATOM 1339 C CA . LEU A 1 174 ? -3.405 -6.844 6.823 1.00 74.12 174 LEU A CA 1
ATOM 1340 C C . LEU A 1 174 ? -4.888 -6.844 7.177 1.00 74.12 174 LEU A C 1
ATOM 1342 O O . LEU A 1 174 ? -5.257 -6.661 8.334 1.00 74.12 174 LEU A O 1
ATOM 1346 N N . ASN A 1 175 ? -5.727 -7.035 6.161 1.00 62.72 175 ASN A N 1
ATOM 1347 C CA . ASN A 1 175 ? -7.190 -6.961 6.207 1.00 62.72 175 ASN A CA 1
ATOM 1348 C C . ASN A 1 175 ? -7.870 -8.073 7.052 1.00 62.72 175 ASN A C 1
ATOM 1350 O O . ASN A 1 175 ? -8.964 -8.536 6.743 1.00 62.72 175 ASN A O 1
ATOM 1354 N N . THR A 1 176 ? -7.241 -8.552 8.126 1.00 57.81 176 THR A N 1
ATOM 1355 C CA . THR A 1 176 ? -7.783 -9.632 8.963 1.00 57.81 176 THR A CA 1
ATOM 1356 C C . THR A 1 176 ? -8.947 -9.180 9.845 1.00 57.81 176 THR A C 1
ATOM 1358 O O . THR A 1 176 ? -9.700 -10.022 10.327 1.00 57.81 176 THR A O 1
ATOM 1361 N N . VAL A 1 177 ? -9.132 -7.872 10.058 1.00 52.81 177 VAL A N 1
ATOM 1362 C CA . VAL A 1 177 ? -10.195 -7.343 10.931 1.00 52.81 177 VAL A CA 1
ATOM 1363 C C . VAL A 1 177 ? -11.482 -7.035 10.158 1.00 52.81 177 VAL A C 1
ATOM 1365 O O . VAL A 1 177 ? -12.552 -7.445 10.599 1.00 52.81 177 VAL A O 1
ATOM 1368 N N . VAL A 1 178 ? -11.415 -6.376 8.991 1.00 55.25 178 VAL A N 1
ATOM 1369 C CA . VAL A 1 178 ? -12.631 -5.983 8.241 1.00 55.25 178 VAL A CA 1
ATOM 1370 C C . VAL A 1 178 ? -13.299 -7.190 7.578 1.00 55.25 178 VAL A C 1
ATOM 1372 O O . VAL A 1 178 ? -14.522 -7.267 7.562 1.00 55.25 178 VAL A O 1
ATOM 1375 N N . GLN A 1 179 ? -12.530 -8.191 7.132 1.00 52.00 179 GLN A N 1
ATOM 1376 C CA . GLN A 1 179 ? -13.090 -9.438 6.583 1.00 52.00 179 GLN A CA 1
ATOM 1377 C C . GLN A 1 179 ? -13.913 -10.247 7.604 1.00 52.00 179 GLN A C 1
ATOM 1379 O O . GLN A 1 179 ? -14.782 -11.023 7.214 1.00 52.00 179 GLN A O 1
ATOM 1384 N N . ASN A 1 180 ? -13.669 -10.048 8.904 1.00 51.78 180 ASN A N 1
ATOM 1385 C CA . ASN A 1 180 ? -14.374 -10.733 9.991 1.00 51.78 180 ASN A CA 1
ATOM 1386 C C . ASN A 1 180 ? -15.486 -9.880 10.628 1.00 51.78 180 ASN A C 1
ATOM 1388 O O . ASN A 1 180 ? -16.182 -10.353 11.529 1.00 51.78 180 ASN A O 1
ATOM 1392 N N . PHE A 1 181 ? -15.676 -8.634 10.177 1.00 47.50 181 PHE A N 1
ATOM 1393 C CA . PHE A 1 181 ? -16.712 -7.758 10.708 1.00 47.50 181 PHE A CA 1
ATOM 1394 C C . PHE A 1 181 ? -18.078 -8.137 10.125 1.00 47.50 181 PHE A C 1
ATOM 1396 O O . PHE A 1 181 ? -18.330 -7.994 8.930 1.00 47.50 181 PHE A O 1
ATOM 1403 N N . ARG A 1 182 ? -18.982 -8.612 10.983 1.00 52.28 182 ARG A N 1
ATOM 1404 C CA . ARG A 1 182 ? -20.401 -8.796 10.668 1.00 52.28 182 ARG A CA 1
ATOM 1405 C C . ARG A 1 182 ? -21.203 -7.904 11.605 1.00 52.28 182 ARG A C 1
ATOM 1407 O O . ARG A 1 182 ? -21.045 -8.017 12.816 1.00 52.28 182 ARG A O 1
ATOM 1414 N N . CYS A 1 183 ? -22.049 -7.035 11.056 1.00 45.62 183 CYS A N 1
ATOM 1415 C CA . CYS A 1 183 ? -23.114 -6.422 11.844 1.00 45.62 183 CYS A CA 1
ATOM 1416 C C . CYS A 1 183 ? -24.126 -7.526 12.168 1.00 45.62 183 CYS A C 1
ATOM 1418 O O . CYS A 1 183 ? -24.656 -8.140 11.238 1.00 45.62 183 CYS A O 1
ATOM 1420 N N . GLY A 1 184 ? -24.357 -7.808 13.452 1.00 43.56 184 GLY A N 1
ATOM 1421 C CA . GLY A 1 184 ? -25.487 -8.630 13.877 1.00 43.56 184 GLY A CA 1
ATOM 1422 C C . GLY A 1 184 ? -26.796 -8.068 13.312 1.00 43.56 184 GLY A C 1
ATOM 1423 O O . GLY A 1 184 ? -26.978 -6.848 13.273 1.00 43.56 184 GLY A O 1
ATOM 1424 N N . GLY A 1 185 ? -27.640 -8.965 12.797 1.00 36.75 185 GLY A N 1
ATOM 1425 C CA . GLY A 1 185 ? -28.996 -8.653 12.334 1.00 36.75 185 GLY A CA 1
ATOM 1426 C C . GLY A 1 185 ? -29.977 -8.414 13.471 1.00 36.75 185 GLY A C 1
ATOM 1427 O O . GLY A 1 185 ? -29.630 -8.720 14.635 1.00 36.75 185 GLY A O 1
#

pLDDT: mean 82.5, std 15.91, range [36.75, 98.25]

Sequence (185 aa):
GGRFDSFYKQTLANLVNASGRTWRWKSGPGAVSGPPGLLHEMQMADQIRKMYFQRGSMPEVDFTLINPVLGPGISKLVIEIDGQKFDYEPGGAASSGAMKWPGPQPGHVSIAAYDSSGTLISRFDYQGDWAFFNALQAAHLQRKSDLLFLARFDFGGRVATVMLQASNLVNPFLNTVVQNFRCGG